Protein AF-A0A2W1BJ58-F1 (afdb_monomer)

Solvent-accessible surface area (backbone atoms only — not comparable to full-atom values): 11295 Å² total; per-residue (Å²): 133,81,87,78,66,38,77,46,75,41,65,50,63,51,40,44,31,42,46,48,64,35,54,46,63,46,54,52,68,80,78,43,67,77,37,69,38,42,76,78,51,73,83,73,65,36,43,61,48,31,55,49,48,59,52,55,52,47,41,77,35,61,83,77,50,63,74,68,40,52,41,29,44,47,23,45,52,45,79,43,60,52,67,92,61,97,74,81,58,69,65,75,92,80,57,83,58,56,68,66,61,64,68,61,68,62,92,65,35,57,52,55,71,68,80,39,68,69,40,48,54,41,48,64,73,66,59,75,48,73,70,56,47,52,54,50,50,69,70,69,47,88,49,96,88,58,67,68,78,76,53,71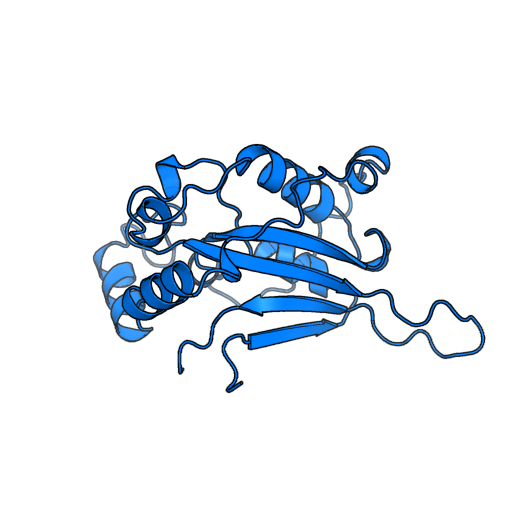,89,62,59,68,46,62,34,39,40,34,37,40,68,39,60,86,51,87,90,49,81,74,52,59,47,30,45,32,41,36,42,72,77,71,86,126

Foldseek 3Di:
DPDFWDKDKQWDFCSLLVCLQQWDFDQDVVLAVPQVLCVVPPDPPSNVLNVLSVLCSLDSGLVLADAFDKFKTWTFHSVQSDALDDDRRGRDPPDDRDSVSRPPDDPCRNPYPSPDPVSSVSCLVLDDDPVRVVVVQVVPDPDPRHGDPSPSSTHIFIKMWTWHAFDPDPVDDRDTTIIMIMDGDPPD

Mean predicted aligned error: 9.18 Å

Secondary structure (DSSP, 8-state):
-----EEEEEESTTHHHHHHHH--B---GGGGTT-HHHHHS----HHHHHHHHHHHHT-SSGGGSPTT-EEEEEEE-TTTT--SS-------TT----HHHHH---TTTT--GGG-HHHHHHHHHH---HHHHHHHHHHH-SSTT---TT-TTSPEEEEEEEEE-----TTS-----EEEEEE-----

InterPro domains:
  IPR039182 Ribonucleases P/MRP protein subunit Pop1 [PTHR22731] (5-180)

pLDDT: mean 77.17, std 13.31, range [29.89, 91.44]

Nearest PDB structures (foldseek):
  6ahu-assembly1_B  TM=7.964E-01  e=9.974E-09  Homo sapiens
  4atz-assembly1_B  TM=4.271E-01  e=8.342E+00  Human adenovirus 5
  4b7j-assembly1_A  TM=3.816E-01  e=7.415E+00  Influenza A virus
  6lxk-assembly1_D  TM=3.801E-01  e=7.415E+00  Influenza A virus
  4f3l-assembly1_B  TM=3.351E-01  e=9.384E+00  Mus musculus

Organism: Helicoverpa armigera (NCBI:txid29058)

Sequence (188 aa):
MPQAFNRFRLTGPNSHAVLAQSLKCVNDIDCIKNDKWVSLHKPKDLKDKDEYWQSISTASTPAQLPSNMIVGLVVKDPRLSRPSRRTKAKQESNTDTSIESLLTVPPYLSSSPLWDVKIHESIKKESMTNGQFVKHVTKNQLVPGEIDEHDPALQSVPIVLIQRSGSQNSEFKKIGMSICLFTYISNI

Radius of gyration: 17.37 Å; Cα contacts (8 Å, |Δi|>4): 278; chains: 1; bounding box: 44×38×55 Å

Structure (mmCIF, N/CA/C/O backbone):
data_AF-A0A2W1BJ58-F1
#
_entry.id   AF-A0A2W1BJ58-F1
#
loop_
_atom_site.group_PDB
_atom_site.id
_atom_site.type_symbol
_atom_site.label_atom_id
_atom_site.label_alt_id
_atom_site.label_comp_id
_atom_site.label_asym_id
_atom_site.label_entity_id
_atom_site.label_seq_id
_atom_site.pdbx_PDB_ins_code
_atom_site.Cartn_x
_atom_site.Cartn_y
_atom_site.Cartn_z
_atom_site.occupancy
_atom_site.B_iso_or_equiv
_atom_site.auth_seq_id
_atom_site.auth_comp_id
_atom_site.auth_asym_id
_atom_site.auth_atom_id
_atom_site.pdbx_PDB_model_num
ATOM 1 N N . MET A 1 1 ? -22.801 -7.883 -10.344 1.00 47.12 1 MET A N 1
ATOM 2 C CA . MET A 1 1 ? -22.108 -7.731 -9.047 1.00 47.12 1 MET A CA 1
ATOM 3 C C . MET A 1 1 ? -21.809 -6.252 -8.867 1.00 47.12 1 MET A C 1
ATOM 5 O O . MET A 1 1 ? -21.052 -5.733 -9.682 1.00 47.12 1 MET A O 1
ATOM 9 N N . PRO A 1 2 ? -22.462 -5.529 -7.944 1.00 45.62 2 PRO A N 1
ATOM 10 C CA . PRO A 1 2 ? -22.180 -4.106 -7.781 1.00 45.62 2 PRO A CA 1
ATOM 11 C C . PRO A 1 2 ? -20.758 -3.924 -7.216 1.00 45.62 2 PRO A C 1
ATOM 13 O O . PRO A 1 2 ? -20.271 -4.781 -6.482 1.00 45.62 2 PRO A O 1
ATOM 16 N N . GLN A 1 3 ? -20.079 -2.853 -7.635 1.00 58.16 3 GLN A N 1
ATOM 17 C CA . GLN A 1 3 ? -18.665 -2.538 -7.372 1.00 58.16 3 GLN A CA 1
ATOM 18 C C . GLN A 1 3 ? -18.266 -2.701 -5.891 1.00 58.16 3 GLN A C 1
ATOM 20 O O . GLN A 1 3 ? -18.580 -1.845 -5.071 1.00 58.16 3 GLN A O 1
ATOM 25 N N . ALA A 1 4 ? -17.540 -3.772 -5.556 1.00 74.31 4 ALA A N 1
ATOM 26 C CA . ALA A 1 4 ? -16.993 -3.981 -4.209 1.00 74.31 4 ALA A CA 1
ATOM 27 C C . ALA A 1 4 ? -15.620 -3.308 -4.003 1.00 74.31 4 ALA A C 1
ATOM 29 O O . ALA A 1 4 ? -15.269 -2.938 -2.888 1.00 74.31 4 ALA A O 1
ATOM 30 N N . PHE A 1 5 ? -14.850 -3.103 -5.078 1.00 78.69 5 PHE A N 1
ATOM 31 C CA . PHE A 1 5 ? -13.466 -2.631 -5.000 1.00 78.69 5 PHE A CA 1
ATOM 32 C C . PHE A 1 5 ? -13.221 -1.441 -5.922 1.00 78.69 5 PHE A C 1
ATOM 34 O O . PHE A 1 5 ? -13.696 -1.419 -7.061 1.00 78.69 5 PHE A O 1
ATOM 41 N N . ASN A 1 6 ? -12.416 -0.488 -5.454 1.00 84.94 6 ASN A N 1
ATOM 42 C CA . ASN A 1 6 ? -11.854 0.553 -6.298 1.00 84.94 6 ASN A CA 1
ATOM 43 C C . ASN A 1 6 ? -10.582 0.072 -6.959 1.00 84.94 6 ASN A C 1
ATOM 45 O O . ASN A 1 6 ? -9.801 -0.686 -6.388 1.00 84.94 6 ASN A O 1
ATOM 49 N N . ARG A 1 7 ? -10.348 0.595 -8.158 1.00 85.81 7 ARG A N 1
ATOM 50 C CA . ARG A 1 7 ? -9.111 0.393 -8.890 1.00 85.81 7 ARG A CA 1
ATOM 51 C C . ARG A 1 7 ? -8.578 1.732 -9.364 1.00 85.81 7 ARG A C 1
ATOM 53 O O . ARG A 1 7 ? -9.158 2.363 -10.244 1.00 85.81 7 ARG A O 1
ATOM 60 N N . PHE A 1 8 ? -7.428 2.112 -8.837 1.00 88.06 8 PHE A N 1
ATOM 61 C CA . PHE A 1 8 ? -6.683 3.284 -9.262 1.00 88.06 8 PHE A CA 1
ATOM 62 C C . PHE A 1 8 ? -5.585 2.866 -10.219 1.00 88.06 8 PHE A C 1
ATOM 64 O O . PHE A 1 8 ? -4.930 1.846 -10.019 1.00 88.06 8 PHE A O 1
ATOM 71 N N . ARG A 1 9 ? -5.384 3.651 -11.274 1.00 86.62 9 ARG A N 1
ATOM 72 C CA . ARG A 1 9 ? -4.321 3.431 -12.250 1.00 86.62 9 ARG A CA 1
ATOM 73 C C . ARG A 1 9 ? -3.344 4.592 -12.175 1.00 86.62 9 ARG A C 1
ATOM 75 O O . ARG A 1 9 ? -3.703 5.711 -12.523 1.00 86.62 9 ARG A O 1
ATOM 82 N N . LEU A 1 10 ? -2.119 4.316 -11.746 1.00 85.19 10 LEU A N 1
ATOM 83 C CA . LEU A 1 10 ? -1.051 5.306 -11.668 1.00 85.19 10 LEU A CA 1
ATOM 84 C C . LEU A 1 10 ? -0.105 5.104 -12.842 1.00 85.19 10 LEU A C 1
ATOM 86 O O . LEU A 1 10 ? 0.540 4.065 -12.933 1.00 85.19 10 LEU A O 1
ATOM 90 N N . THR A 1 11 ? -0.046 6.081 -13.747 1.00 84.25 11 THR A N 1
ATOM 91 C CA . THR A 1 11 ? 0.815 6.048 -14.936 1.00 84.25 11 THR A CA 1
ATOM 92 C C . THR A 1 11 ? 1.866 7.140 -14.894 1.00 84.25 11 THR A C 1
ATOM 94 O O . THR A 1 11 ? 1.537 8.305 -14.681 1.00 84.25 11 THR A O 1
ATOM 97 N N . GLY A 1 12 ? 3.117 6.782 -15.171 1.00 81.44 12 GLY A N 1
ATOM 98 C CA . GLY A 1 12 ? 4.218 7.734 -15.314 1.00 81.44 12 GLY A CA 1
ATOM 99 C C . GLY A 1 12 ? 5.532 7.209 -14.735 1.00 81.44 12 GLY A C 1
ATOM 100 O O . GLY A 1 12 ? 5.513 6.250 -13.964 1.00 81.44 12 GLY A O 1
ATOM 101 N N . PRO A 1 13 ? 6.671 7.833 -15.072 1.00 78.94 13 PRO A N 1
ATOM 102 C CA . PRO A 1 13 ? 7.985 7.384 -14.607 1.00 78.94 13 PRO A CA 1
ATOM 103 C C . PRO A 1 13 ? 8.113 7.452 -13.079 1.00 78.94 13 PRO A C 1
ATOM 105 O O . PRO A 1 13 ? 8.552 6.491 -12.464 1.00 78.94 13 PRO A O 1
ATOM 108 N N . ASN A 1 14 ? 7.603 8.519 -12.454 1.00 83.25 14 ASN A N 1
ATOM 109 C CA . ASN A 1 14 ? 7.688 8.718 -10.999 1.00 83.25 14 ASN A CA 1
ATOM 110 C C . ASN A 1 14 ? 6.518 8.085 -10.226 1.00 83.25 14 ASN A C 1
ATOM 112 O O . ASN A 1 14 ? 6.384 8.310 -9.026 1.00 83.25 14 ASN A O 1
ATOM 116 N N . SER A 1 15 ? 5.628 7.344 -10.896 1.00 85.44 15 SER A N 1
ATOM 117 C CA . SER A 1 15 ? 4.462 6.736 -10.236 1.00 85.44 15 SER A CA 1
ATOM 118 C C . SER A 1 15 ? 4.872 5.726 -9.163 1.00 85.44 15 SER A C 1
ATOM 120 O O . SER A 1 15 ? 4.282 5.698 -8.086 1.00 85.44 15 SER A O 1
ATOM 122 N N . HIS A 1 16 ? 5.929 4.960 -9.435 1.00 86.62 16 HIS A N 1
ATOM 123 C CA . HIS A 1 16 ? 6.499 4.002 -8.496 1.00 86.62 16 HIS A CA 1
ATOM 124 C C . HIS A 1 16 ? 7.116 4.689 -7.274 1.00 86.62 16 HIS A C 1
ATOM 126 O O . HIS A 1 16 ? 6.799 4.323 -6.150 1.00 86.62 16 HIS A O 1
ATOM 132 N N . ALA A 1 17 ? 7.880 5.767 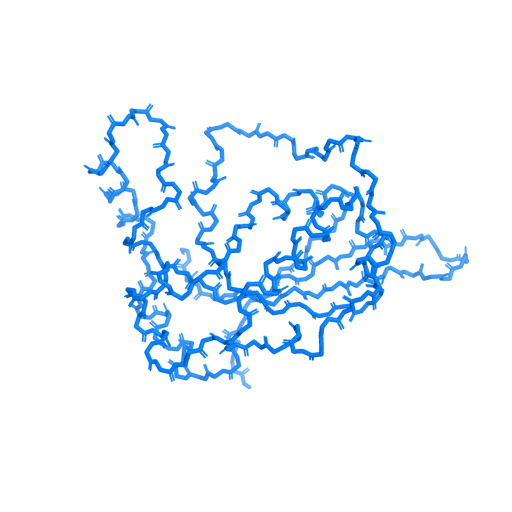-7.478 1.00 86.50 17 ALA A N 1
ATOM 133 C CA . ALA A 1 17 ? 8.435 6.568 -6.386 1.00 86.50 17 ALA A CA 1
ATOM 134 C C . ALA A 1 17 ? 7.347 7.123 -5.446 1.00 86.50 17 ALA A C 1
ATOM 136 O O . ALA A 1 17 ? 7.517 7.118 -4.229 1.00 86.50 17 ALA A O 1
ATOM 137 N N . VAL A 1 18 ? 6.210 7.578 -5.993 1.00 88.12 18 VAL A N 1
ATOM 138 C CA . VAL A 1 18 ? 5.071 8.038 -5.176 1.00 88.12 18 VAL A CA 1
ATOM 139 C C . VAL A 1 18 ? 4.522 6.897 -4.321 1.00 88.12 18 VAL A C 1
ATOM 141 O O . VAL A 1 18 ? 4.255 7.103 -3.139 1.00 88.12 18 VAL A O 1
ATOM 144 N N . LEU A 1 19 ? 4.366 5.701 -4.895 1.00 88.94 19 LEU A N 1
ATOM 145 C CA . LEU A 1 19 ? 3.876 4.532 -4.165 1.00 88.94 19 LEU A CA 1
ATOM 146 C C . LEU A 1 19 ? 4.850 4.090 -3.073 1.00 88.94 19 LEU A C 1
ATOM 148 O O . LEU A 1 19 ? 4.415 3.887 -1.947 1.00 88.94 19 LEU A O 1
ATOM 152 N N . ALA A 1 20 ? 6.145 4.018 -3.378 1.00 88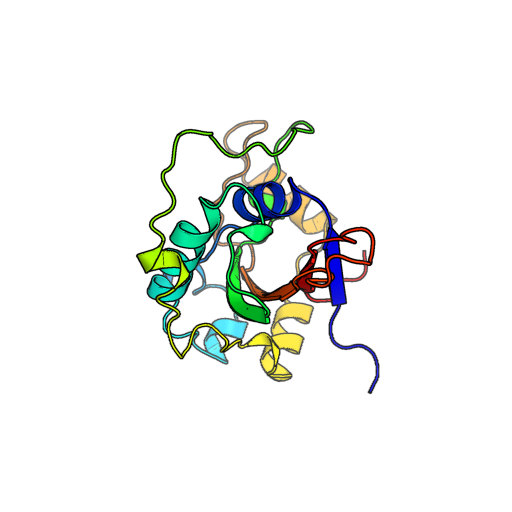.56 20 ALA A N 1
ATOM 153 C CA . ALA A 1 20 ? 7.195 3.674 -2.420 1.00 88.56 20 ALA A CA 1
ATOM 154 C C . ALA A 1 20 ? 7.224 4.626 -1.210 1.00 88.56 20 ALA A C 1
ATOM 156 O O . ALA A 1 20 ? 7.402 4.190 -0.077 1.00 88.56 20 ALA A O 1
ATOM 157 N N . GLN A 1 21 ? 7.011 5.928 -1.432 1.00 87.12 21 GLN A N 1
ATOM 158 C CA . GLN A 1 21 ? 6.975 6.919 -0.351 1.00 87.12 21 GLN A CA 1
ATOM 159 C C . GLN A 1 21 ? 5.659 6.906 0.438 1.00 87.12 21 GLN A C 1
ATOM 161 O O . GLN A 1 21 ? 5.667 7.143 1.643 1.00 87.12 21 GLN A O 1
ATOM 166 N N . SER A 1 22 ? 4.532 6.652 -0.234 1.00 87.56 22 SER A N 1
ATOM 167 C CA . SER A 1 22 ? 3.197 6.764 0.372 1.00 87.56 22 SER A CA 1
ATOM 168 C C . SER A 1 22 ? 2.738 5.488 1.074 1.00 87.56 22 SER A C 1
ATOM 170 O O . SER A 1 22 ? 1.902 5.562 1.966 1.00 87.56 22 SER A O 1
ATOM 172 N N . LEU A 1 23 ? 3.216 4.319 0.641 1.00 89.19 23 LEU A N 1
ATOM 173 C CA . LEU A 1 23 ? 2.794 3.026 1.172 1.00 89.19 23 LEU A CA 1
ATOM 174 C C . LEU A 1 23 ? 3.838 2.493 2.147 1.00 89.19 23 LEU A C 1
ATOM 176 O O . LEU A 1 23 ? 4.948 2.127 1.757 1.00 89.19 23 LEU A O 1
ATOM 180 N N . LYS A 1 24 ? 3.450 2.418 3.418 1.00 88.56 24 LYS A N 1
ATOM 181 C CA . LYS A 1 24 ? 4.226 1.773 4.476 1.00 88.56 24 LYS A CA 1
ATOM 182 C C . LYS A 1 24 ? 3.620 0.408 4.766 1.00 88.56 24 LYS A C 1
ATOM 184 O O . LYS A 1 24 ? 2.476 0.326 5.218 1.00 88.56 24 LYS A O 1
ATOM 189 N N . CYS A 1 25 ? 4.364 -0.646 4.451 1.00 88.69 25 CYS A N 1
ATOM 190 C CA . CYS A 1 25 ? 3.952 -2.014 4.727 1.00 88.69 25 CYS A CA 1
ATOM 191 C C . CYS A 1 25 ? 4.014 -2.320 6.223 1.00 88.69 25 CYS A C 1
ATOM 193 O O . CYS A 1 25 ? 4.716 -1.667 6.995 1.00 88.69 25 CYS A O 1
ATOM 195 N N . VAL A 1 26 ? 3.205 -3.295 6.621 1.00 87.50 26 VAL A N 1
ATOM 196 C CA . VAL A 1 26 ? 3.193 -3.848 7.969 1.00 87.50 26 VAL A CA 1
ATOM 197 C C . VAL A 1 26 ? 4.070 -5.094 7.996 1.00 87.50 26 VAL A C 1
ATOM 199 O O . VAL A 1 26 ? 3.834 -6.029 7.235 1.00 87.50 26 VAL A O 1
ATOM 202 N N . ASN A 1 27 ? 5.022 -5.118 8.925 1.00 85.31 27 ASN A N 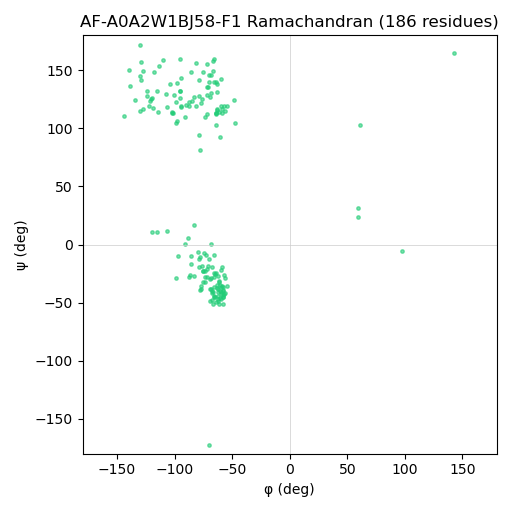1
ATOM 203 C CA . ASN A 1 27 ? 6.049 -6.161 8.994 1.00 85.31 27 ASN A CA 1
ATOM 204 C C . ASN A 1 27 ? 5.706 -7.232 10.031 1.00 85.31 27 ASN A C 1
ATOM 206 O O . ASN A 1 27 ? 6.102 -8.387 9.889 1.00 85.31 27 ASN A O 1
ATOM 210 N N . ASP A 1 28 ? 4.965 -6.840 11.068 1.00 83.06 28 ASP A N 1
ATOM 211 C CA . ASP A 1 28 ? 4.619 -7.691 12.196 1.00 83.06 28 ASP A CA 1
ATOM 212 C C . ASP A 1 28 ? 3.113 -7.647 12.475 1.00 83.06 28 ASP A C 1
ATOM 214 O O . ASP A 1 28 ? 2.454 -6.611 12.341 1.00 83.06 28 ASP A O 1
ATOM 218 N N . ILE A 1 29 ? 2.575 -8.788 12.898 1.00 80.56 29 ILE A N 1
ATOM 219 C CA . ILE A 1 29 ? 1.183 -8.939 13.326 1.00 80.56 29 ILE A CA 1
ATOM 220 C C . ILE A 1 29 ? 0.919 -8.046 14.540 1.00 80.56 29 ILE A C 1
ATOM 222 O O . ILE A 1 29 ? -0.184 -7.523 14.694 1.00 80.56 29 ILE A O 1
ATOM 226 N N . ASP A 1 30 ? 1.936 -7.820 15.370 1.00 79.12 30 ASP A N 1
ATOM 227 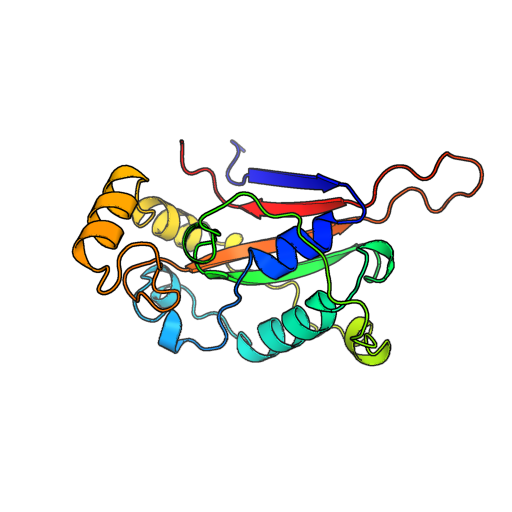C CA . ASP A 1 30 ? 1.878 -6.962 16.550 1.00 79.12 30 ASP A CA 1
ATOM 228 C C . ASP A 1 30 ? 1.392 -5.543 16.242 1.00 79.12 30 ASP A C 1
ATOM 230 O O . ASP A 1 30 ? 0.605 -4.984 17.008 1.00 79.12 30 ASP A O 1
ATOM 234 N N . CYS A 1 31 ? 1.761 -5.005 15.079 1.00 74.38 31 CYS A N 1
ATOM 235 C CA . CYS A 1 31 ? 1.347 -3.678 14.628 1.00 74.38 31 CYS A CA 1
ATOM 236 C C . CYS A 1 31 ? -0.138 -3.591 14.246 1.00 74.38 31 CYS A C 1
ATOM 238 O O . CYS A 1 31 ? -0.679 -2.492 14.173 1.00 74.38 31 CYS A O 1
ATOM 240 N N . ILE A 1 32 ? -0.790 -4.726 13.985 1.00 76.69 32 ILE A N 1
ATOM 241 C CA . ILE A 1 32 ? -2.175 -4.807 13.495 1.00 76.69 32 ILE A CA 1
ATOM 242 C C . ILE A 1 32 ? -3.093 -5.569 14.452 1.00 76.69 32 ILE A C 1
ATOM 244 O O . ILE A 1 32 ? -4.238 -5.861 14.122 1.00 76.69 32 ILE A O 1
ATOM 248 N N . LYS A 1 33 ? -2.625 -5.872 15.669 1.00 74.12 33 LYS A N 1
ATOM 249 C CA . LYS A 1 33 ? -3.417 -6.559 16.705 1.00 74.12 33 LYS A CA 1
ATOM 250 C C . LYS A 1 33 ? -4.728 -5.845 17.042 1.00 74.12 33 LYS A C 1
ATOM 252 O O . LYS A 1 33 ? -5.681 -6.502 17.453 1.00 74.12 33 LYS A O 1
ATOM 257 N N . ASN A 1 34 ? -4.768 -4.523 16.880 1.00 76.62 34 ASN A N 1
ATOM 258 C CA . ASN A 1 34 ? -5.942 -3.708 17.188 1.00 76.62 34 ASN A CA 1
ATOM 259 C C . ASN A 1 34 ? -7.021 -3.762 16.098 1.00 76.62 34 ASN A C 1
ATOM 261 O O . ASN A 1 34 ? -8.182 -3.459 16.380 1.00 76.62 34 ASN A O 1
ATOM 265 N N . ASP A 1 35 ? -6.661 -4.169 14.880 1.00 79.50 35 ASP A N 1
ATOM 266 C CA . ASP A 1 35 ? -7.592 -4.258 13.762 1.00 79.50 35 ASP A CA 1
ATOM 267 C C . ASP A 1 35 ? -8.474 -5.500 13.917 1.00 79.50 35 ASP A C 1
ATOM 269 O O . ASP A 1 35 ? -7.988 -6.634 14.013 1.00 79.50 35 ASP A O 1
ATOM 273 N N . LYS A 1 36 ? -9.802 -5.340 13.905 1.00 80.50 36 LYS A N 1
ATOM 274 C CA . LYS A 1 36 ? -10.683 -6.491 14.181 1.00 80.50 36 LYS A CA 1
ATOM 275 C C . LYS A 1 36 ? -10.686 -7.480 13.024 1.00 80.50 36 LYS A C 1
ATOM 277 O O . LYS A 1 36 ? -10.852 -8.680 13.247 1.00 80.50 36 LYS A O 1
ATOM 282 N N . TRP A 1 37 ? -10.440 -7.009 11.801 1.00 84.06 37 TRP A N 1
ATOM 283 C CA . TRP A 1 37 ? -10.350 -7.872 10.623 1.00 84.06 37 TRP A CA 1
ATOM 284 C C . TRP A 1 37 ? -9.190 -8.880 10.715 1.00 84.06 37 TRP A C 1
ATOM 286 O O . TRP A 1 37 ? -9.302 -9.990 10.192 1.00 84.06 37 TRP A O 1
ATOM 296 N N . VAL A 1 38 ? -8.124 -8.564 11.457 1.00 84.38 38 VAL A N 1
ATOM 297 C CA . VAL A 1 38 ? -6.978 -9.465 11.690 1.00 84.38 38 VAL A CA 1
ATOM 298 C C . VAL A 1 38 ? -7.361 -10.654 12.566 1.00 84.38 38 VAL A C 1
ATOM 300 O O . VAL A 1 38 ? -6.829 -11.753 12.404 1.00 84.38 38 VAL A O 1
ATOM 303 N N . SER A 1 39 ? -8.338 -10.470 13.458 1.00 82.44 39 SER A N 1
ATOM 304 C CA . SER A 1 39 ? -8.896 -11.571 14.250 1.00 82.44 39 SER A CA 1
ATOM 305 C C . SER A 1 39 ? -9.689 -12.557 13.389 1.00 82.44 39 SER A C 1
ATOM 307 O O . SER A 1 39 ? -9.742 -13.742 13.714 1.00 82.44 39 SER A O 1
ATOM 309 N N . LEU A 1 40 ? -10.280 -12.088 12.283 1.00 82.25 40 LEU A N 1
ATOM 310 C CA . LEU A 1 40 ? -11.010 -12.930 11.329 1.00 82.25 40 LEU A CA 1
ATOM 311 C C . LEU A 1 40 ? -10.060 -13.700 10.410 1.00 82.25 40 LEU A C 1
ATOM 313 O O . LEU A 1 40 ? -10.301 -14.868 10.110 1.00 82.25 40 LEU A O 1
ATOM 317 N N . HIS A 1 41 ? -8.977 -13.058 9.978 1.00 81.31 41 HIS A N 1
ATOM 318 C CA . HIS A 1 41 ? -7.978 -13.669 9.116 1.00 81.31 41 HIS A CA 1
ATOM 319 C C . HIS A 1 41 ? -6.592 -13.165 9.488 1.00 81.31 41 HIS A C 1
ATOM 321 O O . HIS A 1 41 ? -6.232 -12.025 9.197 1.00 81.31 41 HIS A O 1
ATOM 327 N N . LYS A 1 42 ? -5.781 -14.053 10.064 1.00 81.56 42 LYS A N 1
ATOM 328 C CA . LYS A 1 42 ? -4.389 -13.745 10.389 1.00 81.56 42 LYS A CA 1
ATOM 329 C C . LYS A 1 42 ? -3.572 -13.710 9.096 1.00 81.56 42 LYS A C 1
ATOM 331 O O . LYS A 1 42 ? -3.391 -14.769 8.486 1.00 81.56 42 LYS A O 1
ATOM 336 N N . PRO A 1 43 ? -3.104 -12.532 8.642 1.00 79.44 43 PRO A N 1
ATOM 337 C CA . PRO A 1 43 ? -2.219 -12.476 7.493 1.00 79.44 43 PRO A CA 1
ATOM 338 C C . PRO A 1 43 ? -0.926 -13.221 7.835 1.00 79.44 43 PRO A C 1
ATOM 340 O O . PRO A 1 43 ? -0.347 -13.037 8.905 1.00 79.44 43 PRO A O 1
ATOM 343 N N . LYS A 1 44 ? -0.513 -14.104 6.930 1.00 80.06 44 LYS A N 1
ATOM 344 C CA . LYS A 1 44 ? 0.759 -14.821 7.008 1.00 80.06 44 LYS A CA 1
ATOM 345 C C . LYS A 1 44 ? 1.804 -14.084 6.178 1.00 80.06 44 LYS A C 1
ATOM 347 O O . LYS A 1 44 ? 1.447 -13.291 5.302 1.00 80.06 44 LYS A O 1
ATOM 352 N N . ASP A 1 45 ? 3.069 -14.357 6.474 1.00 84.62 45 ASP A N 1
ATOM 353 C CA . ASP A 1 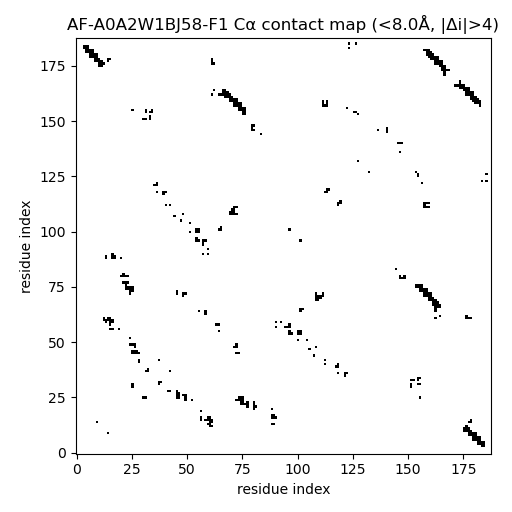45 ? 4.212 -13.957 5.648 1.00 84.62 45 ASP A CA 1
ATOM 354 C C . ASP A 1 45 ? 4.331 -12.431 5.448 1.00 84.62 45 ASP A C 1
ATOM 356 O O . ASP A 1 45 ? 4.785 -11.951 4.413 1.00 84.62 45 ASP A O 1
ATOM 360 N N . LEU A 1 46 ? 3.892 -11.650 6.446 1.00 86.56 46 LEU A N 1
ATOM 361 C CA . LEU A 1 46 ? 3.957 -10.182 6.425 1.00 86.56 46 LEU A CA 1
ATOM 362 C C . LEU A 1 46 ? 5.390 -9.677 6.253 1.00 86.56 46 LEU A C 1
ATOM 364 O O . LEU A 1 46 ? 5.632 -8.778 5.454 1.00 86.56 46 LEU A O 1
ATOM 368 N N . LYS A 1 47 ? 6.330 -10.295 6.973 1.00 88.88 47 LYS A N 1
ATOM 369 C CA . LYS A 1 47 ? 7.744 -9.932 6.943 1.00 88.88 47 LYS A CA 1
ATOM 370 C C . LYS A 1 47 ? 8.341 -10.109 5.550 1.00 88.88 47 LYS A C 1
ATOM 372 O O . LYS A 1 47 ? 8.871 -9.159 4.997 1.00 88.88 47 LYS A O 1
ATOM 377 N N . ASP A 1 48 ? 8.158 -11.278 4.949 1.00 88.38 48 ASP A N 1
ATOM 378 C CA . ASP A 1 48 ? 8.685 -11.582 3.616 1.00 88.38 48 ASP A CA 1
ATOM 379 C C . ASP A 1 48 ? 8.073 -10.673 2.538 1.00 88.38 48 ASP A C 1
ATOM 381 O O . ASP A 1 48 ? 8.734 -10.267 1.583 1.00 88.38 48 ASP A O 1
ATOM 385 N N . LYS A 1 49 ? 6.791 -10.319 2.697 1.00 89.06 49 LYS A N 1
ATOM 386 C CA . LYS A 1 49 ? 6.100 -9.369 1.818 1.00 89.06 49 LYS A CA 1
ATOM 387 C C . LYS A 1 49 ? 6.623 -7.944 1.970 1.00 89.06 49 LYS A C 1
ATOM 389 O O . LYS A 1 49 ? 6.713 -7.244 0.961 1.00 89.06 49 LYS A O 1
ATOM 394 N N . ASP A 1 50 ? 6.956 -7.515 3.186 1.00 90.62 50 ASP A N 1
ATOM 395 C CA . ASP A 1 50 ? 7.630 -6.234 3.400 1.00 90.62 50 ASP A CA 1
ATOM 396 C C . ASP A 1 50 ? 9.047 -6.258 2.827 1.00 90.62 50 ASP A C 1
ATOM 398 O O . ASP A 1 50 ? 9.381 -5.377 2.047 1.00 90.62 50 ASP A O 1
ATOM 402 N N . GLU A 1 51 ? 9.850 -7.286 3.101 1.00 89.81 51 GLU A N 1
ATOM 403 C CA . GLU A 1 51 ? 11.207 -7.417 2.552 1.00 89.81 51 GLU A CA 1
ATOM 404 C C . GLU A 1 51 ? 11.205 -7.373 1.015 1.00 89.81 51 GLU A C 1
ATOM 406 O O . GLU A 1 51 ? 12.017 -6.674 0.393 1.00 89.81 51 GLU A O 1
ATOM 411 N N . TYR A 1 52 ? 10.233 -8.042 0.387 1.00 89.44 52 TYR A N 1
ATOM 412 C CA . TYR A 1 52 ? 10.024 -7.949 -1.053 1.00 89.44 52 TYR A CA 1
ATOM 413 C C . TYR A 1 52 ? 9.604 -6.535 -1.483 1.00 89.44 52 TYR A C 1
ATOM 415 O O . TYR A 1 52 ? 10.157 -5.998 -2.445 1.00 89.44 52 TYR A O 1
ATOM 423 N N . TRP A 1 53 ? 8.669 -5.893 -0.768 1.00 90.25 53 TRP A N 1
ATOM 424 C CA . TRP A 1 53 ? 8.263 -4.507 -1.032 1.00 90.25 53 TRP A CA 1
ATOM 425 C C . TRP A 1 53 ? 9.440 -3.531 -0.940 1.00 90.25 53 TRP A C 1
ATOM 427 O O . TRP A 1 53 ? 9.606 -2.710 -1.839 1.00 90.25 53 TRP A O 1
ATOM 437 N N . GLN A 1 54 ? 10.285 -3.645 0.086 1.00 89.00 54 GLN A N 1
ATOM 438 C CA . GLN A 1 54 ? 11.489 -2.828 0.247 1.00 89.00 54 GLN A CA 1
ATOM 439 C C . GLN A 1 54 ? 12.490 -3.072 -0.882 1.00 89.00 54 GLN A C 1
ATOM 441 O O . GLN A 1 54 ? 13.097 -2.132 -1.385 1.00 89.00 54 GLN A O 1
ATOM 446 N N . SER A 1 55 ? 12.618 -4.316 -1.343 1.00 87.94 55 SER A N 1
ATOM 447 C CA . SER A 1 55 ? 13.473 -4.636 -2.488 1.00 87.94 55 SER A CA 1
ATOM 448 C C . SER A 1 55 ? 12.983 -3.932 -3.756 1.00 87.94 55 SER A C 1
ATOM 450 O O . SER A 1 55 ? 13.759 -3.244 -4.424 1.00 87.94 55 SER A O 1
ATOM 452 N N . ILE A 1 56 ? 11.683 -4.019 -4.063 1.00 86.50 56 ILE A N 1
ATOM 453 C CA . ILE A 1 56 ? 11.116 -3.390 -5.264 1.00 86.50 56 ILE A CA 1
ATOM 454 C C . ILE A 1 56 ? 10.956 -1.871 -5.135 1.00 86.50 56 ILE A C 1
ATOM 456 O O . ILE A 1 56 ? 10.934 -1.178 -6.151 1.00 86.50 56 ILE A O 1
ATOM 460 N N . SER A 1 57 ? 10.871 -1.318 -3.922 1.00 85.44 57 SER A N 1
ATOM 461 C CA . SER A 1 57 ? 10.729 0.127 -3.685 1.00 85.44 57 SER A CA 1
ATOM 462 C C . SER A 1 57 ? 11.982 0.920 -4.079 1.00 85.44 57 SER A C 1
ATOM 464 O O . SER A 1 57 ? 11.877 2.116 -4.353 1.00 85.44 57 SER A O 1
ATOM 466 N N . THR A 1 58 ? 13.139 0.259 -4.196 1.00 83.31 58 THR A N 1
ATOM 467 C CA . THR A 1 58 ? 14.390 0.856 -4.702 1.00 83.31 58 THR A CA 1
ATOM 468 C C . THR A 1 58 ? 14.383 1.091 -6.216 1.00 83.31 58 THR A C 1
ATOM 470 O O . THR A 1 58 ? 15.090 1.967 -6.707 1.00 83.31 58 THR A O 1
ATOM 473 N N . ALA A 1 59 ? 13.553 0.363 -6.973 1.00 80.38 59 ALA A N 1
ATOM 474 C CA . ALA A 1 59 ? 13.554 0.412 -8.433 1.00 80.38 59 ALA A CA 1
ATOM 475 C C . ALA A 1 59 ? 13.160 1.799 -8.962 1.00 80.38 59 ALA A C 1
ATOM 477 O O . ALA A 1 59 ? 12.010 2.201 -8.831 1.00 80.38 59 ALA A O 1
ATOM 478 N N . SER A 1 60 ? 14.077 2.520 -9.606 1.00 76.06 60 SER A N 1
ATOM 479 C CA . SER A 1 60 ? 13.879 3.910 -10.068 1.00 76.06 60 SER A CA 1
ATOM 480 C C . SER A 1 60 ? 12.683 4.131 -11.009 1.00 76.06 60 SER A C 1
ATOM 482 O O . SER A 1 60 ? 12.156 5.240 -11.134 1.00 76.06 60 SER A O 1
ATOM 484 N N . THR A 1 61 ? 12.272 3.088 -11.734 1.00 76.94 61 THR A N 1
ATOM 485 C CA . THR A 1 61 ? 11.144 3.160 -12.658 1.00 76.94 61 THR A CA 1
ATOM 486 C C . THR A 1 61 ? 10.297 1.899 -12.575 1.00 76.94 61 THR A C 1
ATOM 488 O O . THR A 1 61 ? 10.828 0.803 -12.394 1.00 76.94 61 THR A O 1
ATOM 491 N N . PRO A 1 62 ? 8.981 2.007 -12.837 1.00 79.31 62 PRO A N 1
ATOM 492 C CA . PRO A 1 62 ? 8.134 0.827 -12.954 1.00 79.31 62 PRO A CA 1
ATOM 493 C C . PRO A 1 62 ? 8.608 -0.136 -14.067 1.00 79.31 62 PRO A C 1
ATOM 495 O O . PRO A 1 62 ? 8.262 -1.309 -14.034 1.00 79.31 62 PRO A O 1
ATOM 498 N N . ALA A 1 63 ? 9.420 0.311 -15.036 1.00 77.50 63 ALA A N 1
ATOM 499 C CA . ALA A 1 63 ? 9.900 -0.524 -16.149 1.00 77.50 63 ALA A CA 1
ATOM 500 C C . ALA A 1 63 ? 10.823 -1.650 -15.698 1.00 77.50 63 ALA A C 1
ATOM 502 O O . ALA A 1 63 ? 10.927 -2.662 -16.382 1.00 77.50 63 ALA A O 1
ATOM 503 N N . GLN A 1 64 ? 11.520 -1.429 -14.584 1.00 79.94 64 GLN A N 1
ATOM 504 C CA . GLN A 1 64 ? 12.476 -2.377 -14.027 1.00 79.94 64 GLN A CA 1
ATOM 505 C C . GLN A 1 64 ? 11.775 -3.539 -13.319 1.00 79.94 64 GLN A C 1
ATOM 507 O O . GLN A 1 64 ? 12.381 -4.585 -13.117 1.00 79.94 64 GLN A O 1
ATOM 512 N N . LEU A 1 65 ? 10.500 -3.372 -12.957 1.00 82.00 65 LEU A N 1
ATOM 513 C CA . LEU A 1 65 ? 9.726 -4.413 -12.297 1.00 82.00 65 LEU A CA 1
ATOM 514 C C . LEU A 1 65 ? 9.301 -5.503 -13.291 1.00 82.00 65 LEU A C 1
ATOM 516 O O . LEU A 1 65 ? 9.010 -5.201 -14.455 1.00 82.00 65 LEU A O 1
ATOM 520 N N . PRO A 1 66 ? 9.175 -6.759 -12.830 1.00 82.50 66 PRO A N 1
ATOM 521 C CA . PRO A 1 66 ? 8.701 -7.843 -13.672 1.00 82.50 66 PRO A CA 1
ATOM 522 C C . PRO A 1 66 ? 7.290 -7.564 -14.210 1.00 82.50 66 PRO A C 1
ATOM 524 O O . PRO A 1 66 ? 6.412 -7.004 -13.543 1.00 82.50 66 PRO A O 1
ATOM 527 N N . SER A 1 67 ? 7.075 -7.961 -15.464 1.00 81.62 67 SER A N 1
ATOM 528 C CA . SER A 1 67 ? 5.804 -7.747 -16.157 1.00 81.62 67 SER A CA 1
ATOM 529 C C . SER A 1 67 ? 4.677 -8.546 -15.502 1.00 81.62 67 SER A C 1
ATOM 531 O O . SER A 1 67 ? 4.862 -9.708 -15.160 1.00 81.62 67 SER A O 1
ATOM 533 N N . ASN A 1 68 ? 3.486 -7.945 -15.393 1.00 81.88 68 ASN A N 1
ATOM 534 C CA . ASN A 1 68 ? 2.276 -8.591 -14.859 1.00 81.88 68 ASN A CA 1
ATOM 535 C C . ASN A 1 68 ? 2.405 -9.114 -13.417 1.00 81.88 68 ASN A C 1
ATOM 537 O O . ASN A 1 68 ? 1.644 -9.988 -13.007 1.00 81.88 68 ASN A O 1
ATOM 541 N N . MET A 1 69 ? 3.333 -8.559 -12.637 1.00 85.38 69 MET A N 1
ATOM 542 C CA . MET A 1 69 ? 3.498 -8.889 -11.226 1.00 85.38 69 MET A CA 1
ATOM 543 C C . MET A 1 69 ? 2.259 -8.496 -10.410 1.00 85.38 69 MET A C 1
ATOM 545 O O . MET A 1 69 ? 1.700 -7.411 -10.596 1.00 85.38 69 MET A O 1
ATOM 549 N N . ILE A 1 70 ? 1.859 -9.367 -9.482 1.00 89.62 70 ILE A N 1
ATOM 550 C CA . ILE A 1 70 ? 0.758 -9.145 -8.540 1.00 89.62 70 ILE A CA 1
ATOM 551 C C . ILE A 1 70 ? 1.316 -9.251 -7.124 1.00 89.62 70 ILE A C 1
ATOM 553 O O . ILE A 1 70 ? 1.873 -10.284 -6.758 1.00 89.62 70 ILE A O 1
ATOM 557 N N . VAL A 1 71 ? 1.138 -8.199 -6.330 1.00 90.00 71 VAL A N 1
ATOM 558 C CA . VAL A 1 71 ? 1.659 -8.108 -4.963 1.00 90.00 71 VAL A CA 1
ATOM 559 C C . VAL A 1 71 ? 0.522 -7.751 -4.011 1.00 90.00 71 VAL A C 1
ATOM 561 O O . VAL A 1 71 ? -0.097 -6.694 -4.137 1.00 90.00 71 VAL A O 1
ATOM 564 N N . GLY A 1 72 ? 0.213 -8.653 -3.082 1.00 91.38 72 GLY A N 1
ATOM 565 C CA . GLY A 1 72 ? -0.788 -8.471 -2.035 1.00 91.38 72 GLY A CA 1
ATOM 566 C C . GLY A 1 72 ? -0.129 -8.039 -0.731 1.00 91.38 72 GLY A C 1
ATOM 567 O O . GLY A 1 72 ? 0.482 -8.863 -0.047 1.00 91.38 72 GLY A O 1
ATOM 568 N N . LEU A 1 73 ? -0.282 -6.766 -0.376 1.00 90.44 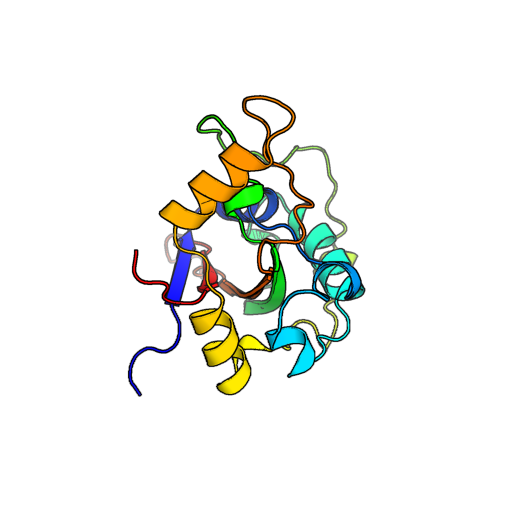73 LEU A N 1
ATOM 569 C CA . LEU A 1 73 ? 0.361 -6.146 0.783 1.00 90.44 73 LEU A CA 1
ATOM 570 C C . LEU A 1 73 ? -0.675 -5.747 1.827 1.00 90.44 73 LEU A C 1
ATOM 572 O O . LEU A 1 73 ? -1.824 -5.457 1.499 1.00 90.44 73 LEU A O 1
ATOM 576 N N . VAL A 1 74 ? -0.248 -5.688 3.083 1.00 90.75 74 VAL A N 1
ATOM 577 C CA . VAL A 1 74 ? -0.991 -5.016 4.150 1.00 90.75 74 VAL A 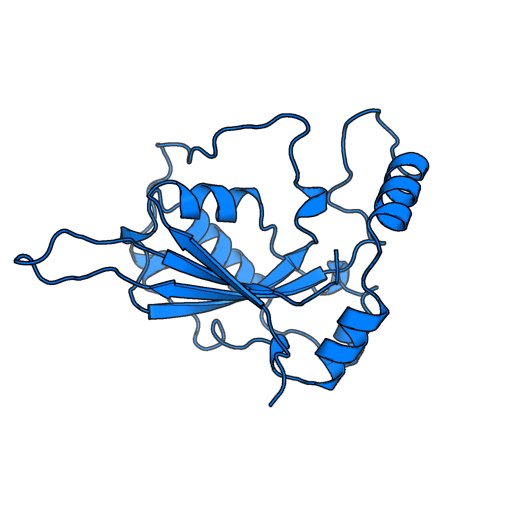CA 1
ATOM 578 C C . VAL A 1 74 ? -0.239 -3.734 4.452 1.00 90.75 74 VAL A C 1
ATOM 580 O O . VAL A 1 74 ? 0.938 -3.779 4.806 1.00 90.75 74 VAL A O 1
ATOM 583 N N . VAL A 1 75 ? -0.900 -2.599 4.255 1.00 89.50 75 VAL A N 1
ATOM 584 C CA . VAL A 1 75 ? -0.288 -1.282 4.431 1.00 89.50 75 VAL A CA 1
ATOM 585 C C . VAL A 1 75 ? -0.991 -0.518 5.534 1.00 89.50 75 VAL A C 1
ATOM 587 O O . VAL A 1 75 ? -2.199 -0.656 5.729 1.00 89.50 75 VAL A O 1
ATOM 590 N N . LYS A 1 76 ? -0.238 0.326 6.229 1.00 88.19 76 LYS A N 1
ATOM 591 C CA . LYS A 1 76 ? -0.818 1.345 7.100 1.00 88.19 76 LYS A CA 1
ATOM 592 C C . LYS A 1 76 ? -1.583 2.368 6.264 1.00 88.19 76 LYS A C 1
ATOM 594 O O . LYS A 1 76 ? -1.337 2.525 5.065 1.00 88.19 76 LYS A O 1
ATOM 599 N N . ASP A 1 77 ? -2.494 3.091 6.903 1.00 85.12 77 ASP A N 1
ATOM 600 C CA . ASP A 1 77 ? -3.209 4.179 6.247 1.00 85.12 77 ASP A CA 1
ATOM 601 C C . ASP A 1 77 ? -2.224 5.231 5.680 1.00 85.12 77 ASP A C 1
ATOM 603 O O . ASP A 1 77 ? -1.489 5.856 6.449 1.00 85.12 77 ASP A O 1
ATOM 607 N N . PRO A 1 78 ? -2.206 5.486 4.355 1.00 84.94 78 PRO A N 1
ATOM 608 C CA . PRO A 1 78 ? -1.258 6.415 3.733 1.00 84.94 78 PRO A CA 1
ATOM 609 C C . PRO A 1 78 ? -1.465 7.878 4.160 1.00 84.94 78 PRO A C 1
ATOM 611 O O . PRO A 1 78 ? -0.641 8.739 3.843 1.00 84.94 78 PRO A O 1
ATOM 614 N N . ARG A 1 79 ? -2.555 8.202 4.873 1.00 82.94 79 ARG A N 1
ATOM 615 C CA . ARG A 1 79 ? -2.749 9.523 5.493 1.00 82.94 79 ARG A CA 1
ATOM 616 C C . ARG A 1 79 ? -1.712 9.811 6.583 1.00 82.94 79 ARG A C 1
ATOM 618 O O . ARG A 1 79 ? -1.453 10.987 6.831 1.00 82.94 79 ARG A O 1
ATOM 625 N N . LEU A 1 80 ? -1.124 8.773 7.185 1.00 79.75 80 LEU A N 1
ATOM 626 C CA . LEU A 1 80 ? -0.076 8.882 8.204 1.00 79.75 80 LEU A CA 1
ATOM 627 C C . LEU A 1 80 ? 1.241 9.399 7.639 1.00 79.75 80 LEU A C 1
ATOM 629 O O . LEU A 1 80 ? 1.799 10.364 8.141 1.00 79.75 80 LEU A O 1
ATOM 633 N N . SER A 1 81 ? 1.690 8.811 6.535 1.00 78.75 81 SER A N 1
ATOM 634 C CA . SER A 1 81 ? 2.941 9.171 5.863 1.00 78.75 81 SER A CA 1
ATOM 635 C C . SER A 1 81 ? 2.788 10.374 4.923 1.00 78.75 81 SER A C 1
ATOM 637 O O . SER A 1 81 ? 3.604 10.585 4.022 1.00 78.75 81 SER A O 1
ATOM 639 N N . ARG A 1 82 ? 1.708 11.156 5.063 1.00 80.62 82 ARG A N 1
ATOM 640 C CA . ARG A 1 82 ? 1.432 12.286 4.175 1.00 80.62 82 ARG A CA 1
ATOM 641 C C . ARG A 1 82 ? 2.329 13.471 4.553 1.00 80.62 82 ARG A C 1
ATOM 643 O O . ARG A 1 82 ? 2.196 13.993 5.658 1.00 80.62 82 ARG A O 1
ATOM 650 N N . PRO A 1 83 ? 3.166 13.984 3.633 1.00 80.94 83 PRO A N 1
ATOM 651 C CA . PRO A 1 83 ? 4.026 15.120 3.933 1.00 80.94 83 PRO A CA 1
ATOM 652 C C . PRO A 1 83 ? 3.208 16.397 4.172 1.00 80.94 83 PRO A C 1
ATOM 654 O O . PRO A 1 83 ? 2.159 16.612 3.558 1.00 80.94 83 PRO A O 1
ATOM 657 N N . SER A 1 84 ? 3.726 17.289 5.021 1.00 78.81 84 SER A N 1
ATOM 658 C CA . SER A 1 84 ? 3.093 18.579 5.345 1.00 78.81 84 SER A CA 1
ATOM 659 C C . SER A 1 84 ? 3.016 19.537 4.151 1.00 78.81 84 SER A C 1
ATOM 661 O O . SER A 1 84 ? 2.147 20.408 4.092 1.00 78.81 84 SER A O 1
ATOM 663 N N . ARG A 1 85 ? 3.915 19.376 3.173 1.00 81.94 85 ARG A N 1
ATOM 664 C CA . ARG A 1 85 ? 3.969 20.164 1.937 1.00 81.94 85 ARG A CA 1
ATOM 665 C C . ARG A 1 85 ? 3.999 19.246 0.725 1.00 81.94 85 ARG A C 1
ATOM 667 O O . ARG A 1 85 ? 4.567 18.159 0.763 1.00 81.94 85 ARG A O 1
ATOM 674 N N . ARG A 1 86 ? 3.432 19.721 -0.386 1.00 81.25 86 ARG A N 1
ATOM 675 C CA . ARG A 1 86 ? 3.483 19.019 -1.672 1.00 81.25 86 ARG A CA 1
ATOM 676 C C . ARG A 1 86 ? 4.937 18.864 -2.117 1.00 81.25 86 ARG A C 1
ATOM 678 O O . ARG A 1 86 ? 5.592 19.846 -2.460 1.00 81.25 86 ARG A O 1
ATOM 685 N N . THR A 1 87 ? 5.412 17.629 -2.161 1.00 81.94 87 THR A N 1
ATOM 686 C CA . THR A 1 87 ? 6.757 17.274 -2.613 1.00 81.94 87 THR A CA 1
ATOM 687 C C . THR A 1 87 ? 6.704 16.531 -3.946 1.00 81.94 87 THR A C 1
ATOM 689 O O . THR A 1 87 ? 5.670 15.999 -4.356 1.00 81.94 87 THR A O 1
ATOM 692 N N . LYS A 1 88 ? 7.821 16.541 -4.681 1.00 81.25 88 LYS A N 1
ATOM 693 C CA . LYS A 1 88 ? 8.002 15.661 -5.839 1.00 81.25 88 LYS A CA 1
ATOM 694 C C . LYS A 1 88 ? 8.628 14.370 -5.333 1.00 81.25 88 LYS A C 1
ATOM 696 O O . LYS A 1 88 ? 9.737 14.423 -4.810 1.00 81.25 88 LYS A O 1
ATOM 701 N N . ALA A 1 89 ? 7.951 13.244 -5.531 1.00 76.75 89 ALA A N 1
ATOM 702 C CA . ALA A 1 89 ? 8.550 11.946 -5.269 1.00 76.75 89 ALA A CA 1
ATOM 703 C C . ALA A 1 89 ? 9.737 11.749 -6.218 1.00 76.75 89 ALA A C 1
ATOM 705 O O . ALA A 1 89 ? 9.582 11.759 -7.445 1.00 76.75 89 ALA A O 1
ATOM 706 N N . LYS A 1 90 ? 10.925 11.643 -5.634 1.00 76.62 90 LYS A N 1
ATOM 707 C CA . LYS A 1 90 ? 12.167 11.287 -6.308 1.00 76.62 90 LYS A CA 1
ATOM 708 C C . LYS A 1 90 ? 12.719 10.078 -5.576 1.00 76.62 90 LYS A C 1
ATOM 710 O O . LYS A 1 90 ? 12.757 10.087 -4.349 1.00 76.62 90 LYS A O 1
ATOM 715 N N . GLN A 1 91 ? 13.116 9.065 -6.328 1.00 69.25 91 GLN A N 1
ATOM 716 C CA . GLN A 1 91 ? 13.961 8.018 -5.779 1.00 69.25 91 GLN A CA 1
ATOM 717 C C . GLN A 1 91 ? 15.394 8.524 -5.729 1.00 69.25 91 GLN A C 1
ATOM 719 O O . GLN A 1 91 ? 15.833 9.270 -6.610 1.00 69.25 91 GLN A O 1
ATOM 724 N N . GLU A 1 92 ? 16.090 8.163 -4.661 1.00 63.88 92 GLU A N 1
ATOM 725 C CA . GLU A 1 92 ? 17.504 8.465 -4.515 1.00 63.88 92 GLU A CA 1
ATOM 726 C C . GLU A 1 92 ? 18.281 7.625 -5.531 1.00 63.88 92 GLU A C 1
ATOM 728 O O . GLU A 1 92 ? 18.100 6.413 -5.632 1.00 63.88 92 GLU A O 1
ATOM 733 N N . SER A 1 93 ? 19.117 8.285 -6.329 1.00 56.41 93 SER A N 1
ATOM 734 C CA . SER A 1 93 ? 19.776 7.724 -7.516 1.00 56.41 93 SER A CA 1
ATOM 735 C C . SER A 1 93 ? 20.836 6.655 -7.231 1.00 56.41 93 SER A C 1
ATOM 737 O O . SER A 1 93 ? 21.456 6.173 -8.170 1.00 56.41 93 SER A O 1
ATOM 739 N N . ASN A 1 94 ? 21.075 6.316 -5.962 1.00 53.47 94 ASN A N 1
ATOM 740 C CA . ASN A 1 94 ? 22.280 5.609 -5.522 1.00 53.47 94 ASN A CA 1
ATOM 741 C C . ASN A 1 94 ? 22.001 4.205 -4.965 1.00 53.47 94 ASN A C 1
ATOM 743 O O . ASN A 1 94 ? 22.884 3.615 -4.352 1.00 53.47 94 ASN A O 1
ATOM 747 N N . THR A 1 95 ? 20.783 3.681 -5.124 1.00 58.94 95 THR A N 1
ATOM 748 C CA . THR A 1 95 ? 20.474 2.307 -4.710 1.00 58.94 95 THR A CA 1
ATOM 749 C C . THR A 1 95 ? 20.531 1.393 -5.926 1.00 58.94 95 THR A C 1
ATOM 751 O O . THR A 1 95 ? 19.645 1.417 -6.778 1.00 58.94 95 THR A O 1
ATOM 754 N N . ASP A 1 96 ? 21.605 0.610 -6.025 1.00 59.72 96 ASP A N 1
ATOM 755 C CA . ASP A 1 96 ? 21.702 -0.471 -7.001 1.00 59.72 96 ASP A CA 1
ATOM 756 C C . ASP A 1 96 ? 20.623 -1.504 -6.670 1.00 59.72 96 ASP A C 1
ATOM 758 O O . ASP A 1 96 ? 20.727 -2.271 -5.711 1.00 59.72 96 ASP A O 1
ATOM 762 N N . THR A 1 97 ? 19.532 -1.493 -7.434 1.00 64.06 97 THR A N 1
ATOM 763 C CA . THR A 1 97 ? 18.488 -2.504 -7.302 1.00 64.06 97 THR A CA 1
ATOM 764 C C . THR A 1 97 ? 19.079 -3.860 -7.683 1.00 64.06 97 THR A C 1
ATOM 766 O O . THR A 1 97 ? 19.430 -4.086 -8.842 1.00 64.06 97 THR A O 1
ATOM 769 N N . SER A 1 98 ? 19.192 -4.771 -6.715 1.00 69.75 98 SER A N 1
ATOM 770 C CA . SER A 1 98 ? 19.665 -6.130 -6.979 1.00 69.75 98 SER A CA 1
ATOM 771 C C . SER A 1 98 ? 18.683 -6.843 -7.912 1.00 69.75 98 SER A C 1
ATOM 773 O O . SER A 1 98 ? 17.524 -7.061 -7.570 1.00 69.75 98 SER A O 1
ATOM 775 N N . ILE A 1 99 ? 19.132 -7.198 -9.116 1.00 73.75 99 ILE A N 1
ATOM 776 C CA . ILE A 1 99 ? 18.294 -7.865 -10.127 1.00 73.75 99 ILE A CA 1
ATOM 777 C C . ILE A 1 99 ? 17.741 -9.190 -9.578 1.00 73.75 99 ILE A C 1
ATOM 779 O O . ILE A 1 99 ? 16.584 -9.531 -9.822 1.00 73.75 99 ILE A O 1
ATOM 783 N N . GLU A 1 100 ? 18.536 -9.891 -8.770 1.00 75.75 100 GLU A N 1
ATOM 784 C CA . GLU A 1 100 ? 18.151 -11.144 -8.117 1.00 75.75 100 GLU A CA 1
ATOM 785 C C . GLU A 1 100 ? 16.946 -10.968 -7.182 1.00 75.75 100 GLU A C 1
ATOM 787 O O . GLU A 1 100 ? 16.040 -11.804 -7.180 1.00 75.75 100 GLU A O 1
ATOM 792 N N . SER A 1 101 ? 16.869 -9.863 -6.428 1.00 74.56 101 SER A N 1
ATOM 793 C CA . SER A 1 101 ? 15.739 -9.628 -5.518 1.00 74.56 101 SER A CA 1
ATOM 794 C C . SER A 1 101 ? 14.454 -9.257 -6.261 1.00 74.56 101 SER A C 1
ATOM 796 O O . SER A 1 101 ? 13.364 -9.590 -5.799 1.00 74.56 101 SER A O 1
ATOM 798 N N . LEU A 1 102 ? 14.556 -8.641 -7.445 1.00 76.00 102 LEU A N 1
ATOM 799 C CA . LEU A 1 102 ? 13.396 -8.378 -8.304 1.00 76.00 102 LEU A CA 1
ATOM 800 C C . LEU A 1 102 ? 12.810 -9.665 -8.901 1.00 76.00 102 LEU A C 1
ATOM 802 O O . LEU A 1 102 ? 11.589 -9.776 -9.043 1.00 76.00 102 LEU A O 1
ATOM 806 N N . LEU A 1 103 ? 13.674 -10.615 -9.271 1.00 77.38 103 LEU A N 1
ATOM 807 C CA . LEU A 1 103 ? 13.286 -11.876 -9.910 1.00 77.38 103 LEU A CA 1
ATOM 808 C C . LEU A 1 103 ? 12.840 -12.943 -8.906 1.00 77.38 103 LEU A C 1
ATOM 810 O O . LEU A 1 103 ? 12.013 -13.793 -9.243 1.00 77.38 103 LEU A O 1
ATOM 814 N N . THR A 1 104 ? 13.342 -12.887 -7.673 1.00 82.56 104 THR A N 1
ATOM 815 C CA . THR A 1 104 ? 12.981 -13.830 -6.608 1.00 82.56 104 THR A CA 1
ATOM 816 C C . THR A 1 104 ? 11.618 -13.466 -6.020 1.00 82.56 104 THR A C 1
ATOM 818 O O . THR A 1 104 ? 11.518 -12.803 -4.992 1.00 82.56 104 THR A O 1
ATOM 821 N N . VAL A 1 105 ? 10.546 -13.877 -6.698 1.00 82.44 105 VAL A N 1
ATOM 822 C CA . VAL A 1 105 ? 9.160 -13.633 -6.273 1.00 82.44 105 VAL A CA 1
ATOM 823 C C . VAL A 1 105 ? 8.691 -14.749 -5.329 1.00 82.44 105 VAL A C 1
ATOM 825 O O . VAL A 1 105 ? 8.607 -15.903 -5.759 1.00 82.44 105 VAL A O 1
ATOM 828 N N . PRO A 1 106 ? 8.316 -14.445 -4.071 1.00 84.31 106 PRO A N 1
ATOM 829 C CA . PRO A 1 106 ? 7.744 -15.445 -3.178 1.00 84.31 106 PRO A CA 1
ATOM 830 C C . PRO A 1 106 ? 6.399 -15.980 -3.706 1.00 84.31 106 PRO A C 1
ATOM 832 O O . PRO A 1 106 ? 5.562 -15.198 -4.166 1.00 84.31 106 PRO A O 1
ATOM 835 N N . PRO A 1 107 ? 6.114 -17.291 -3.598 1.00 83.81 107 PRO A N 1
ATOM 836 C CA . PRO A 1 107 ? 4.904 -17.893 -4.173 1.00 83.81 107 PRO A CA 1
ATOM 837 C C . PRO A 1 107 ? 3.602 -17.398 -3.519 1.00 83.81 107 PRO A C 1
ATOM 839 O O . PRO A 1 107 ? 2.543 -17.410 -4.140 1.00 83.81 107 PRO A O 1
ATOM 842 N N . TYR A 1 108 ? 3.670 -16.931 -2.272 1.00 85.88 108 TYR A N 1
ATOM 843 C CA . TYR A 1 108 ? 2.544 -16.383 -1.507 1.00 85.88 108 TYR A CA 1
ATOM 844 C C . TYR A 1 108 ? 2.381 -14.861 -1.664 1.00 85.88 108 TYR A C 1
ATOM 846 O O . TYR A 1 108 ? 1.457 -14.280 -1.084 1.00 85.88 108 TYR A O 1
ATOM 854 N N . LEU A 1 109 ? 3.229 -14.196 -2.459 1.00 86.44 109 LEU A N 1
ATOM 855 C CA . LEU A 1 109 ? 3.202 -12.741 -2.634 1.00 86.44 109 LEU A CA 1
ATOM 856 C C . LEU A 1 109 ? 1.865 -12.243 -3.202 1.00 86.44 109 LEU A C 1
ATOM 858 O O . LEU A 1 109 ? 1.378 -11.188 -2.804 1.00 86.44 109 LEU A O 1
ATOM 862 N N . SER A 1 110 ? 1.233 -13.018 -4.084 1.00 86.81 110 SER A N 1
ATOM 863 C CA . SER A 1 110 ? -0.057 -12.685 -4.701 1.00 86.81 110 SER A CA 1
ATOM 864 C C . SER A 1 110 ? -1.266 -12.933 -3.791 1.00 86.81 110 SER A C 1
ATOM 866 O O . SER A 1 110 ? -2.377 -12.513 -4.121 1.00 86.81 110 SER A O 1
ATOM 868 N N . SER A 1 111 ? -1.081 -13.615 -2.657 1.00 87.81 111 SER A N 1
ATOM 869 C CA . SER A 1 111 ? -2.158 -13.879 -1.703 1.00 87.81 111 SER A CA 1
ATOM 870 C C . SER A 1 111 ? -2.592 -12.579 -1.029 1.00 87.81 111 SER A C 1
ATOM 872 O O . SER A 1 111 ? -1.756 -11.832 -0.518 1.00 87.81 111 SER A O 1
ATOM 874 N N . SER A 1 112 ? -3.894 -12.300 -1.003 1.00 86.25 112 SER A N 1
ATOM 875 C CA . SER A 1 112 ? -4.443 -11.106 -0.361 1.00 86.25 112 SER A CA 1
ATOM 876 C C . SER A 1 112 ? -5.724 -11.435 0.405 1.00 86.25 112 SER A C 1
ATOM 878 O O . SER A 1 112 ? -6.584 -12.130 -0.138 1.00 86.25 112 SER A O 1
ATOM 880 N N . PRO A 1 113 ? -5.894 -10.904 1.630 1.00 85.12 113 PRO A N 1
ATOM 881 C CA . PRO A 1 113 ? -7.127 -11.066 2.399 1.00 85.12 113 PRO A CA 1
ATOM 882 C C . PRO A 1 113 ? -8.285 -10.218 1.841 1.00 85.12 113 PRO A C 1
ATOM 884 O O . PRO A 1 113 ? -9.429 -10.394 2.240 1.00 85.12 113 PRO A O 1
ATOM 887 N N . LEU A 1 114 ? -8.019 -9.316 0.888 1.00 84.81 114 LEU A N 1
ATOM 888 C CA . LEU A 1 114 ? -9.019 -8.416 0.302 1.00 84.81 114 LEU A CA 1
ATOM 889 C C . LEU A 1 114 ? -10.187 -9.155 -0.382 1.00 84.81 114 LEU A C 1
ATOM 891 O O . LEU A 1 114 ? -11.265 -8.587 -0.533 1.00 84.81 114 LEU A O 1
ATOM 895 N N . TRP A 1 115 ? -9.990 -10.413 -0.780 1.00 85.12 115 TRP A N 1
ATOM 896 C CA . TRP A 1 115 ? -11.003 -11.213 -1.474 1.00 85.12 115 TRP A CA 1
ATOM 897 C C . TRP A 1 115 ? -12.080 -11.808 -0.552 1.00 85.12 115 TRP A C 1
ATOM 899 O O . TRP A 1 115 ? -13.100 -12.275 -1.056 1.00 85.12 115 TRP A O 1
ATOM 909 N N . ASP A 1 116 ? -11.890 -11.789 0.772 1.00 86.06 116 ASP A N 1
ATOM 910 C CA . ASP A 1 116 ? -12.898 -12.264 1.727 1.00 86.06 116 ASP A CA 1
ATOM 911 C C . ASP A 1 116 ? -13.912 -11.156 2.055 1.00 86.06 116 ASP A C 1
ATOM 913 O O . ASP A 1 116 ? -13.573 -10.076 2.549 1.00 86.06 116 ASP A O 1
ATOM 917 N N . VAL A 1 117 ? -15.191 -11.453 1.821 1.00 85.44 117 VAL A N 1
ATOM 918 C CA . VAL A 1 117 ? -16.316 -10.543 2.068 1.00 85.44 117 VAL A CA 1
ATOM 919 C C . VAL A 1 117 ? -16.395 -10.127 3.540 1.00 85.44 117 VAL A C 1
ATOM 921 O O . VAL A 1 117 ? -16.683 -8.965 3.828 1.00 85.44 117 VAL A O 1
ATOM 924 N N . LYS A 1 118 ? -16.088 -11.030 4.480 1.00 87.12 118 LYS A N 1
ATOM 925 C CA . LYS A 1 118 ? -16.170 -10.737 5.923 1.00 87.12 118 LYS A CA 1
ATOM 926 C C . LYS A 1 118 ? -15.120 -9.717 6.353 1.00 87.12 118 LYS A C 1
ATOM 928 O O . LYS A 1 118 ? -15.412 -8.802 7.121 1.00 87.12 118 LYS A O 1
ATOM 933 N N . ILE A 1 119 ? -13.904 -9.865 5.830 1.00 84.56 119 ILE A N 1
ATOM 934 C CA . ILE A 1 119 ? -12.785 -8.948 6.076 1.00 84.56 119 ILE A CA 1
ATOM 935 C C . ILE A 1 119 ? -13.140 -7.566 5.536 1.00 84.56 119 ILE A C 1
ATOM 937 O O . ILE A 1 119 ? -13.021 -6.563 6.239 1.00 84.56 119 ILE A O 1
ATOM 941 N N . HIS A 1 120 ? -13.652 -7.531 4.310 1.00 80.62 120 HIS A N 1
ATOM 942 C CA . HIS A 1 120 ? -14.088 -6.312 3.650 1.00 80.62 120 HIS A CA 1
ATOM 943 C C . HIS A 1 120 ? -15.181 -5.561 4.437 1.00 80.62 120 HIS A C 1
ATOM 945 O O . HIS A 1 120 ? -15.086 -4.347 4.627 1.00 80.62 120 HIS A O 1
ATOM 951 N N . GLU A 1 121 ? -16.198 -6.261 4.943 1.00 85.50 121 GLU A N 1
ATOM 952 C CA . GLU A 1 121 ? -17.248 -5.649 5.766 1.00 85.50 121 GLU A CA 1
ATOM 953 C C . GLU A 1 121 ? -16.723 -5.119 7.109 1.00 85.50 121 GLU A C 1
ATOM 955 O O . GLU A 1 121 ? -17.152 -4.048 7.550 1.00 85.50 121 GLU A O 1
ATOM 960 N N . SER A 1 122 ? -15.766 -5.816 7.733 1.00 86.69 122 SER A N 1
ATOM 961 C CA . SER A 1 122 ? -15.118 -5.357 8.971 1.00 86.69 122 SER A CA 1
ATOM 962 C C . SER A 1 122 ? -14.337 -4.064 8.739 1.00 86.69 122 SER A C 1
ATOM 964 O O . SER A 1 122 ? -14.568 -3.077 9.436 1.00 86.69 122 SER A O 1
ATOM 966 N N . ILE A 1 123 ? -13.496 -4.025 7.697 1.00 84.88 123 ILE A N 1
ATOM 967 C CA . ILE A 1 123 ? -12.710 -2.834 7.334 1.00 84.88 123 ILE A CA 1
ATOM 968 C C . ILE A 1 123 ? -13.637 -1.655 7.024 1.00 84.88 123 ILE A C 1
ATOM 970 O O . ILE A 1 123 ? -13.412 -0.540 7.491 1.00 84.88 123 ILE A O 1
ATOM 974 N N . LYS A 1 124 ? -14.732 -1.888 6.287 1.00 82.69 124 LYS A N 1
ATOM 975 C CA . LYS A 1 124 ? -15.729 -0.845 6.004 1.00 82.69 124 LYS A CA 1
ATOM 976 C C . LYS A 1 124 ? -16.307 -0.240 7.285 1.00 82.69 124 LYS A C 1
ATOM 978 O O . LYS A 1 124 ? -16.500 0.972 7.351 1.00 82.69 124 LYS A O 1
ATOM 983 N N . LYS A 1 125 ? -16.620 -1.078 8.274 1.00 83.94 125 LYS A N 1
ATOM 984 C CA . LYS A 1 125 ? -17.232 -0.656 9.539 1.00 83.94 125 LYS A CA 1
ATOM 985 C C . LYS A 1 125 ? -16.247 0.075 10.454 1.00 83.94 125 LYS A C 1
ATOM 987 O O . LYS A 1 125 ? -16.664 0.946 11.212 1.00 83.94 125 LYS A O 1
ATOM 992 N N . GLU A 1 126 ? -14.972 -0.290 10.398 1.00 81.12 126 GLU A N 1
ATOM 993 C CA . GLU A 1 126 ? -13.899 0.309 11.202 1.00 81.12 126 GLU A CA 1
ATOM 994 C C . GLU A 1 126 ? -13.296 1.565 10.576 1.00 81.12 126 GLU A C 1
ATOM 996 O O . GLU A 1 126 ? -12.678 2.360 11.284 1.00 81.12 126 GLU A O 1
ATOM 1001 N N . SER A 1 127 ? -13.525 1.787 9.279 1.00 80.00 127 SER A N 1
ATOM 1002 C CA . SER A 1 127 ? -12.928 2.900 8.557 1.00 80.00 127 SER A CA 1
ATOM 1003 C C . SER A 1 127 ? -13.237 4.255 9.187 1.00 80.00 127 SER A C 1
ATOM 1005 O O . SER A 1 127 ? -14.365 4.748 9.163 1.00 80.00 127 SER A O 1
ATOM 1007 N N . MET A 1 128 ? -12.182 4.905 9.677 1.00 81.69 128 MET A N 1
ATOM 1008 C CA . MET A 1 128 ? -12.266 6.218 10.297 1.00 81.69 128 MET A CA 1
ATOM 1009 C C . MET A 1 128 ? -12.538 7.312 9.258 1.00 81.69 128 MET A C 1
ATOM 1011 O O . MET A 1 128 ? -11.816 7.458 8.262 1.00 81.69 128 MET A O 1
ATOM 1015 N N . THR A 1 129 ? -13.557 8.129 9.526 1.00 84.75 129 THR A N 1
ATOM 1016 C CA . THR A 1 129 ? -13.884 9.299 8.699 1.00 84.75 129 THR A CA 1
ATOM 1017 C C . THR A 1 129 ? -12.789 10.363 8.782 1.00 84.75 129 THR A C 1
ATOM 1019 O O . THR A 1 129 ? -12.054 10.449 9.766 1.00 84.75 129 THR A O 1
ATOM 1022 N N . ASN A 1 130 ? -12.705 11.240 7.779 1.00 84.19 130 ASN A N 1
ATOM 1023 C CA . ASN A 1 130 ? -11.721 12.330 7.778 1.00 84.19 130 ASN A CA 1
ATOM 1024 C C . ASN A 1 130 ? -11.856 13.254 9.003 1.00 84.19 130 ASN A C 1
ATOM 1026 O O . ASN A 1 130 ? -10.851 13.688 9.559 1.00 84.19 130 ASN A O 1
ATOM 1030 N N . GLY A 1 131 ? -13.082 13.518 9.467 1.00 85.44 131 GLY A N 1
ATOM 1031 C CA . GLY A 1 131 ? -13.312 14.342 10.656 1.00 85.44 131 GLY A CA 1
ATOM 1032 C C . GLY A 1 131 ? -12.830 13.682 11.951 1.00 85.44 131 GLY A C 1
ATOM 1033 O O . GLY A 1 131 ? -12.252 14.354 12.803 1.00 85.44 131 GLY A O 1
ATOM 1034 N N . GLN A 1 132 ? -13.036 12.370 12.099 1.00 85.81 132 GLN A N 1
ATOM 1035 C CA . GLN A 1 132 ? -12.518 11.608 13.241 1.00 85.81 132 GLN A CA 1
ATOM 1036 C C . GLN A 1 132 ? -10.990 11.537 13.214 1.00 85.81 132 GLN A C 1
ATOM 1038 O O . GLN A 1 132 ? -10.368 11.749 14.249 1.00 85.81 132 GLN A O 1
ATOM 1043 N N . PHE A 1 133 ? -10.403 11.341 12.031 1.00 85.31 133 PHE A N 1
ATOM 1044 C CA . PHE A 1 133 ? -8.955 11.330 11.838 1.00 85.31 133 PHE A CA 1
ATOM 1045 C C . PHE A 1 133 ? -8.315 12.642 12.294 1.00 85.31 133 PHE A C 1
ATOM 1047 O O . PHE A 1 133 ? -7.403 12.628 13.113 1.00 85.31 133 PHE A O 1
ATOM 1054 N N . VAL A 1 134 ? -8.833 13.786 11.833 1.00 84.44 134 VAL A N 1
ATOM 1055 C CA . VAL A 1 134 ? -8.300 15.100 12.231 1.00 84.44 134 VAL A CA 1
ATOM 1056 C C . VAL A 1 134 ? -8.408 15.299 13.742 1.00 84.44 134 VAL A C 1
ATOM 1058 O O . VAL A 1 134 ? -7.428 15.684 14.369 1.00 84.44 134 VAL A O 1
ATOM 1061 N N . LYS A 1 135 ? -9.560 14.981 14.350 1.00 86.75 135 LYS A N 1
ATOM 1062 C CA . LYS A 1 135 ? -9.741 15.090 15.808 1.00 86.75 135 LYS A CA 1
ATOM 1063 C C . LYS A 1 135 ? -8.756 14.218 16.586 1.00 86.75 135 LYS A C 1
ATOM 1065 O O . LYS A 1 135 ? -8.252 14.654 17.616 1.00 86.75 135 LYS A O 1
ATOM 1070 N N . HIS A 1 136 ? -8.507 13.002 16.106 1.00 84.56 136 HIS A N 1
ATOM 1071 C CA . HIS A 1 136 ? -7.583 12.056 16.722 1.00 84.56 136 HIS A CA 1
ATOM 1072 C C . HIS A 1 136 ? -6.138 12.552 16.646 1.00 84.56 136 HIS A C 1
ATOM 1074 O O . HIS A 1 136 ? -5.491 12.689 17.681 1.00 84.56 136 HIS A O 1
ATOM 1080 N N .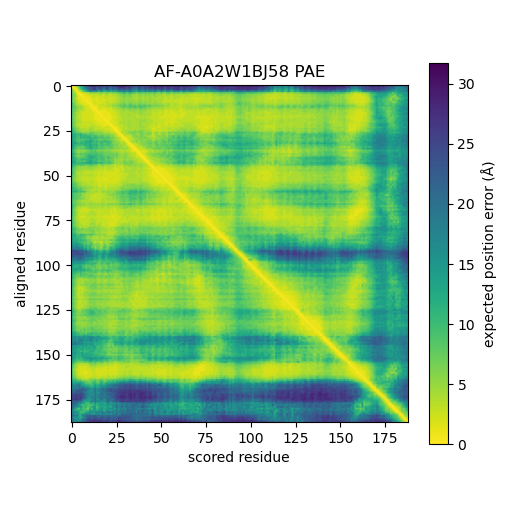 VAL A 1 137 ? -5.679 12.935 15.450 1.00 80.69 137 VAL A N 1
ATOM 1081 C CA . VAL A 1 137 ? -4.329 13.479 15.244 1.00 80.69 137 VAL A CA 1
ATOM 1082 C C . VAL A 1 137 ? -4.123 14.745 16.072 1.00 80.69 137 VAL A C 1
ATOM 1084 O O . VAL A 1 137 ? -3.141 14.826 16.795 1.00 80.69 137 VAL A O 1
ATOM 1087 N N . THR A 1 138 ? -5.062 15.698 16.060 1.00 80.31 138 THR A N 1
ATOM 1088 C CA . THR A 1 138 ? -4.955 16.931 16.864 1.00 80.31 138 THR A CA 1
ATOM 1089 C C . THR A 1 138 ? -4.906 16.658 18.369 1.00 80.31 138 THR A C 1
ATOM 1091 O O . THR A 1 138 ? -4.263 17.407 19.097 1.00 80.31 138 THR A O 1
ATOM 1094 N N . LYS A 1 139 ? -5.577 15.606 18.851 1.00 83.19 139 LYS A N 1
ATOM 1095 C CA . LYS A 1 139 ? -5.575 15.241 20.273 1.00 83.19 139 LYS A CA 1
ATOM 1096 C C . LYS A 1 139 ? -4.279 14.547 20.699 1.00 83.19 139 LYS A C 1
ATOM 1098 O O . LYS A 1 139 ? -3.825 14.772 21.816 1.00 83.19 139 LYS A O 1
ATOM 1103 N N . ASN A 1 140 ? -3.725 13.698 19.837 1.00 78.38 140 ASN A N 1
ATOM 1104 C CA . ASN A 1 140 ? -2.578 12.851 20.166 1.00 78.38 140 ASN A CA 1
ATOM 1105 C C . ASN A 1 140 ? -1.233 13.439 19.719 1.00 78.38 140 ASN A C 1
ATOM 1107 O O . ASN A 1 140 ? -0.190 12.917 20.105 1.00 78.38 140 ASN A O 1
ATOM 1111 N N . GLN A 1 141 ? -1.230 14.516 18.926 1.00 74.12 141 GLN A N 1
ATOM 1112 C CA . GLN A 1 141 ? -0.000 15.177 18.498 1.00 74.12 141 GLN A CA 1
ATOM 1113 C C . GLN A 1 141 ? 0.749 15.768 19.692 1.00 74.12 141 GLN A C 1
ATOM 1115 O O . GLN A 1 141 ? 0.321 16.756 20.288 1.00 74.12 141 GLN A O 1
ATOM 1120 N N . LEU A 1 142 ? 1.910 15.188 19.996 1.00 68.19 142 LEU A N 1
ATOM 1121 C CA . LEU A 1 142 ? 2.853 15.748 20.961 1.00 68.19 142 LEU A CA 1
ATOM 1122 C C . LEU A 1 142 ? 3.618 16.945 20.368 1.00 68.19 142 LEU A C 1
ATOM 1124 O O . LEU A 1 142 ? 3.939 17.891 21.084 1.00 68.19 142 LEU A O 1
ATOM 1128 N N . VAL A 1 143 ? 3.879 16.917 19.054 1.00 73.31 143 VAL A N 1
ATOM 1129 C CA . VAL A 1 143 ? 4.620 17.951 18.318 1.00 73.31 143 VAL A CA 1
ATOM 1130 C C . VAL A 1 143 ? 3.734 18.552 17.221 1.00 73.31 143 VAL A C 1
ATOM 1132 O O . VAL A 1 143 ? 3.220 17.817 16.373 1.00 73.31 143 VAL A O 1
ATOM 1135 N N . PRO A 1 144 ? 3.557 19.886 17.178 1.00 69.56 144 PRO A N 1
ATOM 1136 C CA . PRO A 1 144 ? 2.805 20.534 16.112 1.00 69.56 144 PRO A CA 1
ATOM 1137 C C . PRO A 1 144 ? 3.416 20.259 14.730 1.00 69.56 144 PRO A C 1
ATOM 1139 O O . PRO A 1 144 ? 4.540 20.660 14.442 1.00 69.56 144 PRO A O 1
ATOM 1142 N N . GLY A 1 145 ? 2.646 19.622 13.846 1.00 67.06 145 GLY A N 1
ATOM 1143 C CA . GLY A 1 145 ? 3.004 19.437 12.435 1.00 67.06 145 GLY A CA 1
ATOM 1144 C C . GLY A 1 145 ? 3.639 18.091 12.070 1.00 67.06 145 GLY A C 1
ATOM 1145 O O . GLY A 1 145 ? 3.793 17.831 10.878 1.00 67.06 145 GLY A O 1
ATOM 1146 N N . GLU A 1 146 ? 3.935 17.227 13.043 1.00 71.62 146 GLU A N 1
ATOM 1147 C CA . GLU A 1 146 ? 4.446 15.868 12.815 1.00 71.62 146 GLU A CA 1
ATOM 1148 C C . GLU A 1 146 ? 3.371 14.820 13.129 1.00 71.62 146 GLU A C 1
ATOM 1150 O O . GLU A 1 146 ? 2.718 14.893 14.169 1.00 71.62 146 GLU A O 1
ATOM 1155 N N . ILE A 1 147 ? 3.122 13.890 12.208 1.00 71.88 147 ILE A N 1
ATOM 1156 C CA . ILE A 1 147 ? 2.135 12.820 12.396 1.00 71.88 147 ILE A CA 1
ATOM 1157 C C . ILE A 1 147 ? 2.881 11.590 12.912 1.00 71.88 147 ILE A C 1
ATOM 1159 O O . ILE A 1 147 ? 3.901 11.216 12.340 1.00 71.88 147 ILE A O 1
ATOM 1163 N N . ASP A 1 148 ? 2.370 10.957 13.968 1.00 73.88 148 ASP A N 1
ATOM 1164 C CA . ASP A 1 148 ? 2.931 9.701 14.460 1.00 73.88 148 ASP A CA 1
ATOM 1165 C C . ASP A 1 148 ? 2.600 8.547 13.499 1.00 73.88 148 ASP A C 1
ATOM 1167 O O . ASP A 1 148 ? 1.448 8.135 13.360 1.00 73.88 148 ASP A O 1
ATOM 1171 N N . GLU A 1 149 ? 3.620 8.009 12.827 1.00 71.06 149 GLU A N 1
ATOM 1172 C CA . GLU A 1 149 ? 3.489 6.867 11.912 1.00 71.06 149 GLU A CA 1
ATOM 1173 C C . GLU A 1 149 ? 3.192 5.533 12.630 1.00 71.06 149 GLU A C 1
ATOM 1175 O O . GLU A 1 149 ? 2.860 4.527 11.983 1.00 71.06 149 GLU A O 1
ATOM 1180 N N . HIS A 1 150 ? 3.329 5.490 13.958 1.00 69.62 150 HIS A N 1
ATOM 1181 C CA . HIS A 1 150 ? 3.127 4.301 14.788 1.00 69.62 150 HIS A CA 1
ATOM 1182 C C . HIS A 1 150 ? 1.833 4.346 15.599 1.00 69.62 150 HIS A C 1
ATOM 1184 O O . HIS A 1 150 ? 1.641 3.492 16.463 1.00 69.62 150 HIS A O 1
ATOM 1190 N N . ASP A 1 151 ? 0.937 5.289 15.299 1.00 73.94 151 ASP A N 1
ATOM 1191 C CA . ASP A 1 151 ? -0.319 5.438 16.021 1.00 73.94 151 ASP A CA 1
ATOM 1192 C C . ASP A 1 151 ? -1.161 4.143 15.950 1.00 73.94 151 ASP A C 1
ATOM 1194 O O . ASP A 1 151 ? -1.652 3.768 14.877 1.00 73.94 151 ASP A O 1
ATOM 1198 N N . PRO A 1 152 ? -1.355 3.449 17.087 1.00 69.75 152 PRO A N 1
ATOM 1199 C CA . PRO A 1 152 ? -2.002 2.143 17.132 1.00 69.75 152 PRO A CA 1
ATOM 1200 C C . PRO A 1 152 ? -3.522 2.219 16.937 1.00 69.75 152 PRO A C 1
ATOM 1202 O O . PRO A 1 152 ? -4.181 1.178 16.882 1.00 69.75 152 PRO A O 1
ATOM 1205 N N . ALA A 1 153 ? -4.099 3.424 16.895 1.00 67.31 153 ALA A N 1
ATOM 1206 C CA . ALA A 1 153 ? -5.524 3.628 16.663 1.00 67.31 153 ALA A CA 1
ATOM 1207 C C . ALA A 1 153 ? -5.890 3.674 15.174 1.00 67.31 153 ALA A C 1
ATOM 1209 O O . ALA A 1 153 ? -7.078 3.697 14.838 1.00 67.31 153 ALA A O 1
ATOM 1210 N N . LEU A 1 154 ? -4.897 3.735 14.284 1.00 73.44 154 LEU A N 1
ATOM 1211 C CA . LEU A 1 154 ? -5.131 3.810 12.851 1.00 73.44 154 LEU A CA 1
ATOM 1212 C C . LEU A 1 154 ? -5.065 2.434 12.208 1.00 73.44 154 LEU A C 1
ATOM 1214 O O . LEU A 1 154 ? -4.144 1.654 12.426 1.00 73.44 154 LEU A O 1
ATOM 1218 N N . GLN A 1 155 ? -6.081 2.172 11.392 1.00 80.19 155 GLN A N 1
ATOM 1219 C CA . GLN A 1 155 ? -6.280 0.881 10.758 1.00 80.19 155 GLN A CA 1
ATOM 1220 C C . GLN A 1 155 ? -5.225 0.601 9.687 1.00 80.19 155 GLN A C 1
ATOM 1222 O O . GLN A 1 155 ? -4.826 1.491 8.924 1.00 80.19 155 GLN A O 1
ATOM 1227 N N . SER A 1 156 ? -4.852 -0.666 9.564 1.00 86.75 156 SER A N 1
ATOM 1228 C CA . SER A 1 156 ? -4.137 -1.170 8.399 1.00 86.75 156 SER A CA 1
ATOM 1229 C C . SER A 1 156 ? -5.113 -1.756 7.389 1.00 86.75 156 SER A C 1
ATOM 1231 O O . SER A 1 156 ? -6.125 -2.369 7.732 1.00 86.75 156 SER A O 1
ATOM 1233 N N . VAL A 1 157 ? -4.814 -1.551 6.111 1.00 87.50 157 VAL A N 1
ATOM 1234 C CA . VAL A 1 157 ? -5.690 -1.915 5.002 1.00 87.50 157 VAL A CA 1
ATOM 1235 C C . VAL A 1 157 ? -4.931 -2.839 4.049 1.00 87.50 157 VAL A C 1
ATOM 1237 O O . VAL A 1 157 ? -3.832 -2.502 3.602 1.00 87.50 157 VAL A O 1
ATOM 1240 N N . PRO A 1 158 ? -5.492 -4.007 3.697 1.00 89.69 158 PRO A N 1
ATOM 1241 C CA . PRO A 1 158 ? -4.931 -4.832 2.646 1.00 89.69 158 PRO A CA 1
ATOM 1242 C C . PRO A 1 158 ? -5.151 -4.180 1.281 1.00 89.69 158 PRO A C 1
ATOM 1244 O O . PRO A 1 158 ? -6.246 -3.720 0.957 1.00 89.69 158 PRO A O 1
ATOM 1247 N N . ILE A 1 159 ? -4.110 -4.179 0.460 1.00 90.69 159 ILE A N 1
ATOM 1248 C CA . ILE A 1 159 ? -4.126 -3.661 -0.904 1.00 90.69 159 ILE A CA 1
ATOM 1249 C C . ILE A 1 159 ? -3.551 -4.697 -1.864 1.00 90.69 159 ILE A C 1
ATOM 1251 O O . ILE A 1 159 ? -2.775 -5.578 -1.487 1.00 90.69 159 ILE A O 1
ATOM 1255 N N . VAL A 1 160 ? -3.918 -4.574 -3.135 1.00 91.44 160 VAL A N 1
ATOM 1256 C CA . VAL A 1 160 ? -3.303 -5.354 -4.211 1.00 91.44 160 VAL A CA 1
ATOM 1257 C C . VAL A 1 160 ? -2.694 -4.396 -5.219 1.00 91.44 160 VAL A C 1
ATOM 1259 O O . VAL A 1 160 ? -3.379 -3.515 -5.746 1.00 91.44 160 VAL A O 1
ATOM 1262 N N . LEU A 1 161 ? -1.407 -4.587 -5.484 1.00 90.19 161 LEU A N 1
ATOM 1263 C CA . LEU A 1 161 ? -0.658 -3.903 -6.523 1.00 90.19 161 LEU A CA 1
ATOM 1264 C C . LEU A 1 161 ? -0.532 -4.827 -7.727 1.00 90.19 161 LEU A C 1
ATOM 1266 O O . LEU A 1 161 ? -0.116 -5.976 -7.601 1.00 90.19 161 LEU A O 1
ATOM 1270 N N . ILE A 1 162 ? -0.888 -4.320 -8.902 1.00 89.50 162 ILE A N 1
ATOM 1271 C CA . ILE A 1 162 ? -0.699 -5.036 -10.164 1.00 89.50 162 ILE A CA 1
ATOM 1272 C C . ILE A 1 162 ? 0.155 -4.184 -11.081 1.00 89.50 162 ILE A C 1
ATOM 1274 O O . ILE A 1 162 ? -0.258 -3.084 -11.468 1.00 89.50 162 ILE A O 1
ATOM 1278 N N . GLN A 1 163 ? 1.306 -4.717 -11.467 1.00 86.00 163 GLN A N 1
ATOM 1279 C CA . GLN A 1 163 ? 2.167 -4.078 -12.440 1.00 86.00 163 GLN A CA 1
ATOM 1280 C C . GLN A 1 163 ? 1.703 -4.410 -13.853 1.00 86.00 163 GLN A C 1
ATOM 1282 O O . GLN A 1 163 ? 1.546 -5.574 -14.210 1.00 86.00 163 GLN A O 1
ATOM 1287 N N . ARG A 1 164 ? 1.480 -3.389 -14.681 1.00 82.50 164 ARG A N 1
ATOM 1288 C CA . ARG A 1 164 ? 1.145 -3.578 -16.097 1.00 82.50 164 ARG A CA 1
ATOM 1289 C C . ARG A 1 164 ? 2.196 -2.933 -16.971 1.00 82.50 164 ARG A C 1
ATOM 1291 O O . ARG A 1 164 ? 2.353 -1.708 -16.968 1.00 82.50 164 ARG A O 1
ATOM 1298 N N . SER A 1 165 ? 2.849 -3.773 -17.756 1.00 73.50 165 SER A N 1
ATOM 1299 C CA . SER A 1 165 ? 3.765 -3.337 -18.798 1.00 73.50 165 SER A CA 1
ATOM 1300 C C . SER A 1 165 ? 2.974 -2.681 -19.930 1.00 73.50 165 SER A C 1
ATOM 1302 O O . SER A 1 165 ? 1.873 -3.120 -20.272 1.00 73.50 165 SER A O 1
ATOM 1304 N N . GLY A 1 166 ? 3.518 -1.592 -20.476 1.00 68.44 166 GLY A N 1
ATOM 1305 C CA . GLY A 1 166 ? 2.975 -0.946 -21.673 1.00 68.44 166 GLY A CA 1
ATOM 1306 C C . GLY A 1 166 ? 3.197 -1.799 -22.927 1.00 68.44 166 GLY A C 1
ATOM 1307 O O . GLY A 1 166 ? 3.670 -2.934 -22.844 1.00 68.44 166 GLY A O 1
ATOM 1308 N N . SER A 1 167 ? 2.886 -1.254 -24.108 1.00 65.19 167 SER A N 1
ATOM 1309 C CA . SER A 1 167 ? 3.147 -1.956 -25.371 1.00 65.19 167 SER A CA 1
ATOM 1310 C C . SER A 1 167 ? 4.642 -2.278 -25.510 1.00 65.19 167 SER A C 1
ATOM 1312 O O . SER A 1 167 ? 5.474 -1.376 -25.588 1.00 65.19 167 SER A O 1
ATOM 1314 N N . GLN A 1 168 ? 4.979 -3.569 -25.556 1.00 62.59 168 GLN A N 1
ATOM 1315 C CA . GLN A 1 168 ? 6.346 -4.044 -25.822 1.00 62.59 168 GLN A CA 1
ATOM 1316 C C . GLN A 1 168 ? 6.694 -4.012 -27.318 1.00 62.59 168 GLN A C 1
ATOM 1318 O O . GLN A 1 168 ? 7.832 -4.258 -27.700 1.00 62.59 168 GLN A O 1
ATOM 1323 N N . ASN A 1 169 ? 5.708 -3.703 -28.162 1.00 57.88 169 ASN A N 1
ATOM 1324 C CA . ASN A 1 169 ? 5.864 -3.658 -29.604 1.00 57.88 169 ASN A CA 1
ATOM 1325 C C . ASN A 1 169 ? 6.548 -2.347 -30.034 1.00 57.88 169 ASN A C 1
ATOM 1327 O O . ASN A 1 169 ? 6.112 -1.267 -29.627 1.00 57.88 169 ASN A O 1
ATOM 1331 N N . SER A 1 170 ? 7.618 -2.441 -30.827 1.00 59.06 170 SER A N 1
ATOM 1332 C CA . SER A 1 170 ? 8.453 -1.304 -31.246 1.00 59.06 170 SER A CA 1
ATOM 1333 C C . SER A 1 170 ? 7.771 -0.379 -32.259 1.00 59.06 170 SER A C 1
ATOM 1335 O O . SER A 1 170 ? 8.154 0.785 -32.354 1.00 59.06 170 SER A O 1
ATOM 1337 N N . GLU A 1 171 ? 6.750 -0.865 -32.972 1.00 58.78 171 GLU A N 1
ATOM 1338 C CA . GLU A 1 171 ? 5.981 -0.094 -33.964 1.00 58.78 171 GLU A CA 1
ATOM 1339 C C . GLU A 1 171 ? 4.989 0.900 -33.345 1.00 58.78 171 GLU A C 1
ATOM 1341 O O . GLU A 1 171 ? 4.623 1.892 -33.976 1.00 58.78 171 GLU A O 1
ATOM 1346 N N . PHE A 1 172 ? 4.560 0.680 -32.100 1.00 53.25 172 PHE A N 1
ATOM 1347 C CA . PHE A 1 172 ? 3.606 1.556 -31.424 1.00 53.25 172 PHE A CA 1
ATOM 1348 C C . PHE A 1 172 ? 4.320 2.432 -30.391 1.00 53.25 172 PHE A C 1
ATOM 1350 O O . PHE A 1 172 ? 5.176 1.971 -29.633 1.00 53.25 172 PHE A O 1
ATOM 1357 N N . LYS A 1 173 ? 3.947 3.719 -30.331 1.00 45.44 173 LYS A N 1
ATOM 1358 C CA . LYS A 1 173 ? 4.430 4.670 -29.314 1.00 45.44 173 LYS A CA 1
ATOM 1359 C C . LYS A 1 173 ? 4.295 4.013 -27.937 1.00 45.44 173 LYS A C 1
ATOM 1361 O O . LYS A 1 173 ? 3.202 3.589 -27.600 1.00 45.44 173 LYS A O 1
ATOM 1366 N N . LYS A 1 174 ? 5.375 3.914 -27.152 1.00 47.00 174 LYS A N 1
ATOM 1367 C CA . LYS A 1 174 ? 5.382 3.232 -25.840 1.00 47.00 174 LYS A CA 1
ATOM 1368 C C . LYS A 1 174 ? 4.388 3.905 -24.882 1.00 47.00 174 LYS A C 1
ATOM 1370 O O . LYS A 1 174 ? 4.729 4.888 -24.224 1.00 47.00 174 LYS A O 1
ATOM 1375 N N . ILE A 1 175 ? 3.143 3.427 -24.824 1.00 41.34 175 ILE A N 1
ATOM 1376 C CA . ILE A 1 175 ? 2.099 4.042 -23.993 1.00 41.34 175 ILE A CA 1
ATOM 1377 C C . ILE A 1 175 ? 2.102 3.380 -22.615 1.00 41.34 175 ILE A C 1
ATOM 1379 O O . ILE A 1 175 ? 1.703 2.229 -22.470 1.00 41.34 175 ILE A O 1
ATOM 1383 N N . GLY A 1 176 ? 2.546 4.145 -21.615 1.00 45.25 176 GLY A N 1
ATOM 1384 C CA . GLY A 1 176 ? 2.122 4.059 -20.216 1.00 45.25 176 GLY A CA 1
ATOM 1385 C C . GLY A 1 176 ? 2.383 2.743 -19.481 1.00 45.25 176 GLY A C 1
ATOM 1386 O O . GLY A 1 176 ? 1.596 1.806 -19.551 1.00 45.25 176 GLY A O 1
ATOM 1387 N N . MET A 1 177 ? 3.411 2.735 -18.635 1.00 49.16 177 MET A N 1
ATOM 1388 C CA . MET A 1 177 ? 3.475 1.796 -17.512 1.00 49.16 177 MET A CA 1
ATOM 1389 C C . MET A 1 177 ? 2.467 2.209 -16.455 1.00 49.16 177 MET A C 1
ATOM 1391 O O . MET A 1 177 ? 2.374 3.400 -16.145 1.00 49.16 177 MET A O 1
ATOM 1395 N N . SER A 1 178 ? 1.717 1.245 -15.921 1.00 51.56 178 SER A N 1
ATOM 1396 C CA . SER A 1 178 ? 0.718 1.539 -14.901 1.00 51.56 178 SER A CA 1
ATOM 1397 C C . SER A 1 178 ? 0.762 0.567 -13.739 1.00 51.56 178 SER A C 1
ATOM 1399 O O . SER A 1 178 ? 0.530 -0.623 -13.953 1.00 51.56 178 SER A O 1
ATOM 1401 N N . ILE A 1 179 ? 0.912 1.091 -12.526 1.00 56.78 179 ILE A N 1
ATOM 1402 C CA . ILE A 1 179 ? 0.640 0.327 -11.312 1.00 56.78 179 ILE A CA 1
ATOM 1403 C C . ILE A 1 179 ? -0.842 0.503 -10.997 1.00 56.78 179 ILE A C 1
ATOM 1405 O O . ILE A 1 179 ? -1.356 1.625 -10.923 1.00 56.78 179 ILE A O 1
ATOM 1409 N N . CYS A 1 180 ? -1.558 -0.613 -10.907 1.00 50.31 180 CYS A N 1
ATOM 1410 C CA . CYS A 1 180 ? -2.946 -0.615 -10.476 1.00 50.31 180 CYS A CA 1
ATOM 1411 C C . CYS A 1 180 ? -2.995 -0.884 -8.981 1.00 50.31 180 CYS A C 1
ATOM 1413 O O . CYS A 1 180 ? -2.565 -1.948 -8.546 1.00 50.31 180 CYS A O 1
ATOM 1415 N N . LEU A 1 181 ? -3.537 0.065 -8.231 1.00 50.31 181 LEU A N 1
ATOM 1416 C CA . LEU A 1 181 ? -3.816 -0.084 -6.815 1.00 50.31 181 LEU A CA 1
ATOM 1417 C C . LEU A 1 181 ? -5.292 -0.436 -6.664 1.00 50.31 181 LEU A C 1
ATOM 1419 O O . LEU A 1 181 ? -6.155 0.315 -7.124 1.00 50.31 181 LEU A O 1
ATOM 1423 N N . PHE A 1 182 ? -5.582 -1.560 -6.023 1.00 51.47 182 PHE A N 1
ATOM 1424 C CA . PHE A 1 182 ? -6.932 -1.847 -5.563 1.00 51.47 182 PHE A CA 1
ATOM 1425 C C . PHE A 1 182 ? -7.064 -1.411 -4.110 1.00 51.47 182 PHE A C 1
ATOM 1427 O O . PHE A 1 182 ? -6.343 -1.915 -3.250 1.00 51.47 182 PHE A O 1
ATOM 1434 N N . THR A 1 183 ? -7.966 -0.469 -3.852 1.00 45.47 183 THR A N 1
ATOM 1435 C CA . THR A 1 183 ? -8.368 -0.088 -2.492 1.00 45.47 183 THR A CA 1
ATOM 1436 C C . THR A 1 183 ? -9.888 -0.092 -2.381 1.00 45.47 183 THR A C 1
ATOM 1438 O O . THR A 1 183 ? -10.605 -0.297 -3.357 1.00 45.47 183 THR A O 1
ATOM 1441 N N . TYR A 1 184 ? -10.406 0.073 -1.175 1.00 42.12 184 TYR A N 1
ATOM 1442 C CA . TYR A 1 184 ? -11.837 0.061 -0.898 1.00 42.12 184 TYR A CA 1
ATOM 1443 C C . TYR A 1 184 ? -12.526 1.417 -1.211 1.00 42.12 184 TYR A C 1
ATOM 1445 O O . TYR A 1 184 ? -11.859 2.454 -1.212 1.00 42.12 184 TYR A O 1
ATOM 1453 N N . ILE A 1 185 ? -13.849 1.437 -1.480 1.00 37.78 185 ILE A N 1
ATOM 1454 C CA . ILE A 1 185 ? -14.665 2.676 -1.476 1.00 37.78 185 ILE A CA 1
ATOM 1455 C C . ILE A 1 185 ? -14.988 3.025 -0.019 1.00 37.78 185 ILE A C 1
ATOM 1457 O O . ILE A 1 185 ? -16.009 2.588 0.507 1.00 37.78 185 ILE A O 1
ATOM 1461 N N . SER A 1 186 ? -14.196 3.884 0.621 1.00 36.69 186 SER A N 1
ATOM 1462 C CA . SER A 1 186 ? -14.792 4.797 1.598 1.00 36.69 186 SER A CA 1
ATOM 1463 C C . SER A 1 186 ? -15.382 5.964 0.807 1.00 36.69 186 SER A C 1
ATOM 1465 O O . SER A 1 186 ? -14.675 6.620 0.044 1.00 36.69 186 SER A O 1
ATOM 1467 N N . ASN A 1 187 ? -16.700 6.171 0.904 1.00 29.89 187 ASN A N 1
ATOM 1468 C CA . ASN A 1 187 ? -17.315 7.392 0.386 1.00 29.89 187 ASN A CA 1
ATOM 1469 C C . ASN A 1 187 ? -16.588 8.578 1.035 1.00 29.89 187 ASN A C 1
ATOM 1471 O O . ASN A 1 187 ? -16.544 8.672 2.265 1.00 29.89 187 ASN A O 1
ATOM 1475 N N . ILE A 1 188 ? -15.966 9.398 0.189 1.00 35.34 188 ILE A N 1
ATOM 1476 C CA . ILE A 1 188 ? -15.418 10.712 0.534 1.00 35.34 188 ILE A CA 1
ATOM 1477 C C . ILE A 1 188 ? -16.581 11.652 0.833 1.00 35.34 188 ILE A C 1
ATOM 1479 O O . ILE A 1 188 ? -17.582 11.583 0.084 1.00 35.34 188 ILE A O 1
#